Protein 2D4U (pdb70)

CATH classification: 1.20.120.30

Sequence (322 aa):
GPLGSGGLFFNALKNCKENFTVLQTIRQQQSTLNGSWVALLQTRNTLNRAGIRYMMDQNNIGSGSTVAELMESASISLKQAEKNWADYEALPRDPRQSTAAAAEIKRNYDIYHNALAELIQLLGAGKINEFFDQPTQGYQDGFEKQYVAYMEQNDRLHDIAVSDNNANALKNCKENFTVLQTIRQQQSTLNGSWVALLQTRNTLNRAGIRYMMDQNNIGSGSTVAELMESASISLKQAEKNWADYEALPRDPRQSTAAAAEIKRNYDIYHNALAELIQLLGAGKINEFFDQPTQGYQDGFEKQYVAYMEQNDRLHDIAVSDN

Secondary structure (DSSP, 8-state):
----HHHHHHHHHHHHHHHHHHHHHHHHHHHHHHHHHHHHHHHHHHHHHHHHHHHHHHTT---SS-HHHHHHHHHHHHHHHHHHHHHHHHSPPPTTS-HHHHHHHHHHHHHHHHHHHHHHHHHHHT-HHHHHH--HHHHHHHHHHHHHHHHHHHHHHHHHHHHHHH-/-HHHHHHHHHHHHHHHHHHHHHHHHHHHHHHHHHHHHHHHHHHHHHHHTT---SS-HHHHHHHHHHHHHHHHHHHHHHHHSPPPTTS-HHHHHHHHHHHHHHHHHHHHHHHHHTTT-HHHHHH--HHHHHHHHHHHHHHHHHHHHHHHHHHHHH-

Nearest PDB structures (foldseek):
  2d4u-assembly1_A  TM=1.006E+00  e=2.321E-22  Escherichia coli
  2d4u-assembly1_B  TM=9.950E-01  e=2.383E-19  Escherichia coli
  3atp-assembly1_B  TM=9.697E-01  e=4.268E-17  Escherichia coli str. K-12 substr. W3110
  8c5v-assembly1_I  TM=9.642E-01  e=6.312E-16  Escherichia coli
  8fyv-assembly3_E  TM=9.754E-01  e=1.380E-13  Salmonella enterica subsp. enterica serovar Typhimurium

Organism: Escherichia coli (strain K12) (NCBI:txid83333)

Structure (mmCIF, N/CA/C/O backbone):
data_2D4U
#
_entry.id   2D4U
#
_cell.length_a   42.480
_cell.length_b   55.060
_cell.length_c   73.330
_cell.angle_alpha   90.00
_cell.angle_beta   93.73
_cell.angle_gamma   90.00
#
_symmetry.space_group_name_H-M   'P 1 21 1'
#
loop_
_entity.id
_entity.type
_entity.pdbx_description
1 polymer 'Methyl-accepting chemotaxis protein I'
2 water water
#
loop_
_atom_site.group_PDB
_atom_site.id
_atom_site.type_symbol
_atom_site.label_atom_id
_atom_site.label_alt_id
_atom_site.label_comp_id
_atom_site.label_asym_id
_atom_site.label_entity_id
_atom_site.label_seq_id
_atom_site.pdbx_PDB_ins_code
_atom_site.Cartn_x
_atom_site.Cartn_y
_atom_site.Cartn_z
_atom_site.occupancy
_atom_site.B_iso_or_equiv
_atom_site.auth_seq_id
_atom_site.auth_comp_id
_atom_site.auth_asym_id
_atom_site.auth_atom_id
_atom_site.pdbx_PDB_model_num
ATOM 1 N N . GLY A 1 1 ? 19.060 10.538 72.382 1.00 66.13 21 GLY A N 1
ATOM 2 C CA . GLY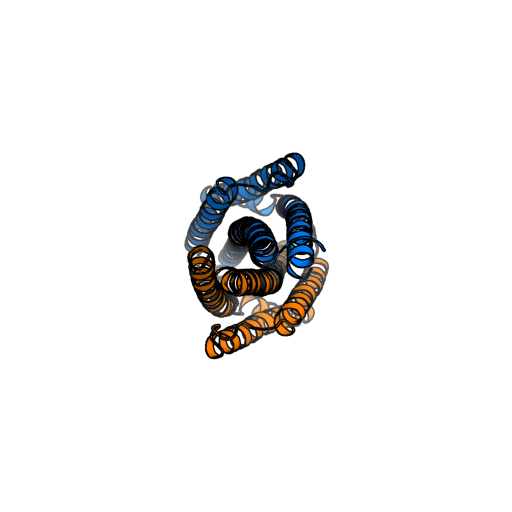 A 1 1 ? 19.058 11.965 72.844 1.00 65.62 21 GLY A CA 1
ATOM 3 C C . GLY A 1 1 ? 17.931 12.305 73.796 1.00 64.88 21 GLY A C 1
ATOM 4 O O . GLY A 1 1 ? 16.958 11.557 73.897 1.00 65.83 21 GLY A O 1
ATOM 5 N N . PRO A 1 2 ? 18.064 13.438 74.485 1.00 63.78 22 PRO A N 1
ATOM 6 C CA . PRO A 1 2 ? 17.069 13.874 75.475 1.00 62.25 22 PRO A CA 1
ATOM 7 C C . PRO A 1 2 ? 15.688 14.083 74.861 1.00 60.20 22 PRO A C 1
ATOM 8 O O . PRO A 1 2 ? 14.917 14.912 75.345 1.00 60.64 22 PRO A O 1
ATOM 12 N N . LEU A 1 3 ? 15.401 13.364 73.785 1.00 57.34 23 LEU A N 1
ATOM 13 C CA . LEU A 1 3 ? 14.110 13.432 73.123 1.00 54.17 23 LEU A CA 1
ATOM 14 C C . LEU A 1 3 ? 13.402 12.118 73.454 1.00 51.55 23 LEU A C 1
ATOM 15 O O . LEU A 1 3 ? 14.035 11.083 73.421 1.00 51.09 23 LEU A O 1
ATOM 20 N N . GLY A 1 4 ? 12.104 12.161 73.760 1.00 48.48 24 GLY A N 1
ATOM 21 C CA . GLY A 1 4 ? 11.332 10.981 74.124 1.00 45.10 24 GLY A CA 1
ATOM 22 C C . GLY A 1 4 ? 10.834 10.085 72.988 1.00 43.81 24 GLY A C 1
ATOM 23 O O . GLY A 1 4 ? 10.975 10.425 71.825 1.00 42.47 24 GLY A O 1
ATOM 24 N N . SER A 1 5 ? 10.252 8.931 73.332 1.00 41.86 25 SER A N 1
ATOM 25 C CA . SER A 1 5 ? 9.708 7.992 72.340 1.00 40.64 25 SER A CA 1
ATOM 26 C C . SER A 1 5 ? 8.575 8.614 71.530 1.00 39.57 25 SER A C 1
ATOM 27 O O . SER A 1 5 ? 8.485 8.415 70.313 1.00 38.81 25 SER A O 1
ATOM 30 N N . GLY A 1 6 ? 7.707 9.355 72.215 1.00 38.33 26 GLY A N 1
ATOM 31 C CA . GLY A 1 6 ? 6.602 10.007 71.554 1.00 38.09 26 GLY A CA 1
ATOM 32 C C . GLY A 1 6 ? 7.145 10.919 70.472 1.00 38.04 26 GLY A C 1
ATOM 33 O O . GLY A 1 6 ? 6.677 10.906 69.328 1.00 38.71 26 GLY A O 1
ATOM 34 N N . GLY A 1 7 ? 8.145 11.716 70.831 1.00 37.52 27 GLY A N 1
ATOM 35 C CA . GLY A 1 7 ? 8.763 12.605 69.868 1.00 37.09 27 GLY A CA 1
ATOM 36 C C . GLY A 1 7 ? 9.472 11.880 68.737 1.00 37.12 27 GLY A C 1
ATOM 37 O O . GLY A 1 7 ? 9.339 12.259 67.571 1.00 36.26 27 GLY A O 1
ATOM 38 N N . LEU A 1 8 ? 10.246 10.857 69.075 1.00 36.55 28 LEU A N 1
ATOM 39 C CA . LEU A 1 8 ? 10.971 10.113 68.059 1.00 36.77 28 LEU A CA 1
ATOM 40 C C . LEU A 1 8 ? 9.971 9.577 67.048 1.00 37.29 28 LEU A C 1
ATOM 41 O O . LEU A 1 8 ? 10.222 9.603 65.839 1.00 37.39 28 LEU A O 1
ATOM 46 N N . PHE A 1 9 ? 8.835 9.102 67.555 1.00 37.52 29 PHE A N 1
ATOM 47 C CA . PHE A 1 9 ? 7.775 8.532 66.733 1.00 37.99 29 PHE A CA 1
ATOM 48 C C . PHE A 1 9 ? 7.151 9.583 65.845 1.00 38.50 29 PHE A C 1
ATOM 49 O O . PHE A 1 9 ? 6.944 9.356 64.674 1.00 38.33 29 PHE A O 1
ATOM 57 N N . PHE A 1 10 ? 6.829 10.726 66.412 1.00 38.95 30 PHE A N 1
ATOM 58 C CA . PHE A 1 10 ? 6.233 11.781 65.614 1.00 40.15 30 PHE A CA 1
ATOM 59 C C . PHE A 1 10 ? 7.169 12.231 64.470 1.00 40.46 30 PHE A C 1
ATOM 60 O O . PHE A 1 10 ? 6.752 12.397 63.316 1.00 39.80 30 PHE A O 1
ATOM 68 N N . ASN A 1 11 ? 8.438 12.409 64.804 1.00 40.89 31 ASN A N 1
ATOM 69 C CA . ASN A 1 11 ? 9.426 12.812 63.825 1.00 42.07 31 ASN A CA 1
ATOM 70 C C . ASN A 1 11 ? 9.647 11.755 62.751 1.00 41.55 31 ASN A C 1
ATOM 71 O O . ASN A 1 11 ? 9.793 12.089 61.574 1.00 40.98 31 ASN A O 1
ATOM 76 N N . ALA A 1 12 ? 9.687 10.486 63.153 1.00 40.86 32 ALA A N 1
ATOM 77 C CA . ALA A 1 12 ? 9.846 9.404 62.184 1.00 40.73 32 ALA A CA 1
ATOM 78 C C . ALA A 1 12 ? 8.644 9.328 61.259 1.00 40.37 32 ALA A C 1
ATOM 79 O O . ALA A 1 12 ? 8.794 9.111 60.056 1.00 40.10 32 ALA A O 1
ATOM 81 N N . LEU A 1 13 ? 7.453 9.515 61.813 1.00 40.11 33 LEU A N 1
ATOM 82 C CA . LEU A 1 13 ? 6.234 9.438 61.013 1.00 41.01 33 LEU A CA 1
ATOM 83 C C . LEU A 1 13 ? 6.142 10.626 60.045 1.00 41.31 33 LEU A C 1
ATOM 84 O O . LEU A 1 13 ? 5.665 10.476 58.909 1.00 41.30 33 LEU A O 1
ATOM 89 N N . LYS A 1 14 ? 6.599 11.795 60.503 1.00 41.50 34 LYS A N 1
ATOM 90 C CA . LYS A 1 14 ? 6.617 13.018 59.701 1.00 41.77 34 LYS A CA 1
ATOM 91 C C . LYS A 1 14 ? 7.483 12.807 58.473 1.00 40.97 34 LYS A C 1
ATOM 92 O O . LYS A 1 14 ? 7.056 13.076 57.349 1.00 40.96 34 LYS A O 1
ATOM 98 N N . ASN A 1 15 ? 8.707 12.341 58.704 1.00 39.71 35 ASN A N 1
ATOM 99 C CA . ASN A 1 15 ? 9.650 12.107 57.630 1.00 40.12 35 ASN A CA 1
ATOM 100 C C . ASN A 1 15 ? 9.175 11.015 56.683 1.00 39.20 35 ASN A C 1
ATOM 101 O O . ASN A 1 15 ? 9.293 11.152 55.479 1.00 37.92 35 ASN A O 1
ATOM 106 N N . CYS A 1 16 ? 8.651 9.931 57.236 1.00 38.97 36 CYS A N 1
ATOM 107 C CA . CYS A 1 16 ? 8.180 8.833 56.399 1.00 39.80 36 CYS A CA 1
ATOM 108 C C . CYS A 1 16 ? 7.115 9.317 55.438 1.00 39.80 36 CYS A C 1
ATOM 109 O O . CYS A 1 16 ? 7.139 9.011 54.250 1.00 40.08 36 CYS A O 1
ATOM 112 N N . LYS A 1 17 ? 6.181 10.086 55.967 1.00 39.84 37 LYS A N 1
ATOM 113 C CA . LYS A 1 17 ? 5.071 10.570 55.191 1.00 40.58 37 LYS A CA 1
ATOM 114 C C . LYS A 1 17 ? 5.557 11.544 54.113 1.00 40.15 37 LYS A C 1
ATOM 115 O O . LYS A 1 17 ? 4.938 11.674 53.064 1.00 39.77 37 LYS A O 1
ATOM 121 N N . GLU A 1 18 ? 6.664 12.230 54.380 1.00 39.36 38 GLU A N 1
ATOM 122 C CA . GLU A 1 18 ? 7.235 13.129 53.388 1.00 38.89 38 GLU A CA 1
ATOM 123 C C . GLU A 1 18 ? 7.938 12.288 52.329 1.00 37.91 38 GLU A C 1
ATOM 124 O O . GLU A 1 18 ? 7.842 12.556 51.125 1.00 37.00 38 GLU A O 1
ATOM 130 N N . ASN A 1 19 ? 8.647 11.265 52.783 1.00 36.63 39 ASN A N 1
ATOM 131 C CA . ASN A 1 19 ? 9.387 10.425 51.862 1.00 36.31 39 ASN A CA 1
ATOM 132 C C . ASN A 1 19 ? 8.454 9.670 50.924 1.00 35.90 39 ASN A C 1
ATOM 133 O O . ASN A 1 19 ? 8.730 9.510 49.734 1.00 35.50 39 ASN A O 1
ATOM 138 N N . PHE A 1 20 ? 7.345 9.213 51.472 1.00 35.17 40 PHE A N 1
ATOM 139 C CA . PHE A 1 20 ? 6.370 8.503 50.691 1.00 34.92 40 PHE A CA 1
ATOM 140 C C . PHE A 1 20 ? 5.789 9.386 49.597 1.00 34.97 40 PHE A C 1
ATOM 141 O O . PHE A 1 20 ? 5.669 8.966 48.441 1.00 34.21 40 PHE A O 1
ATOM 149 N N . THR A 1 21 ? 5.437 10.612 49.971 1.00 34.37 41 THR A N 1
ATOM 150 C CA . THR A 1 21 ? 4.891 11.588 49.043 1.00 34.42 41 THR A CA 1
ATOM 151 C C . THR A 1 21 ? 5.853 11.855 47.871 1.00 34.16 41 THR A C 1
ATOM 152 O O . THR A 1 21 ? 5.416 12.046 46.731 1.00 33.25 41 THR A O 1
ATOM 156 N N . VAL A 1 22 ? 7.156 11.844 48.150 1.00 33.07 42 VAL A N 1
ATOM 157 C CA . VAL A 1 22 ? 8.160 11.965 47.096 1.00 32.46 42 VAL A CA 1
ATOM 158 C C . VAL A 1 22 ? 8.102 10.747 46.130 1.00 32.14 42 VAL A C 1
ATOM 159 O O . VAL A 1 22 ? 8.168 10.886 44.909 1.00 30.70 42 VAL A O 1
ATOM 163 N N . LEU A 1 23 ? 8.044 9.548 46.685 1.00 31.53 43 LEU A N 1
ATOM 164 C CA . LEU A 1 23 ? 8.035 8.358 45.838 1.00 32.10 43 LEU A CA 1
ATOM 165 C C . LEU A 1 23 ? 6.754 8.301 45.000 1.00 32.11 43 LEU A C 1
ATOM 166 O O . LEU A 1 23 ? 6.769 7.879 43.833 1.00 30.58 43 LEU A O 1
ATOM 171 N N . GLN A 1 24 ? 5.656 8.733 45.589 1.00 31.35 44 GLN A N 1
ATOM 172 C CA . GLN A 1 24 ? 4.392 8.712 44.891 1.00 32.97 44 GLN A CA 1
ATOM 173 C C . GLN A 1 24 ? 4.474 9.697 43.726 1.00 32.81 44 GLN A C 1
ATOM 174 O O . GLN A 1 24 ? 4.120 9.374 42.588 1.00 32.30 44 GLN A O 1
ATOM 180 N N . THR A 1 25 ? 4.978 10.885 44.014 1.00 30.96 45 THR A N 1
ATOM 181 C CA . THR A 1 25 ? 5.086 11.923 42.995 1.00 31.04 45 THR A CA 1
ATOM 182 C C . THR A 1 25 ? 5.864 11.417 41.800 1.00 31.00 45 THR A C 1
ATOM 183 O O . THR A 1 25 ? 5.431 11.544 40.638 1.00 30.58 45 THR A O 1
ATOM 187 N N . ILE A 1 26 ? 7.002 10.809 42.107 1.00 30.28 46 ILE A N 1
ATOM 188 C CA . ILE A 1 26 ? 7.930 10.277 41.138 1.00 30.30 46 ILE A CA 1
ATOM 189 C C . ILE A 1 26 ? 7.388 9.045 40.422 1.00 29.94 46 ILE A C 1
ATOM 190 O O . ILE A 1 26 ? 7.598 8.870 39.236 1.00 28.52 46 ILE A O 1
ATOM 195 N N . ARG A 1 27 ? 6.668 8.200 41.129 1.00 29.41 47 ARG A N 1
ATOM 196 C CA . ARG A 1 27 ? 6.197 6.987 40.488 1.00 30.38 47 ARG A CA 1
ATOM 197 C C . ARG A 1 27 ? 5.188 7.322 39.401 1.00 29.68 47 ARG A C 1
ATOM 198 O O . ARG A 1 27 ? 5.223 6.753 38.303 1.00 29.51 47 ARG A O 1
ATOM 206 N N . GLN A 1 28 ? 4.311 8.258 39.715 1.00 27.97 48 GLN A N 1
ATOM 207 C CA . GLN A 1 28 ? 3.262 8.646 38.814 1.00 27.93 48 GLN A CA 1
ATOM 208 C C . GLN A 1 28 ? 3.798 9.342 37.571 1.00 26.26 48 GLN A C 1
ATOM 209 O O . GLN A 1 28 ? 3.308 9.115 36.469 1.00 23.36 48 GLN A O 1
ATOM 215 N N . GLN A 1 29 ? 4.759 10.245 37.759 1.00 23.98 49 GLN A N 1
ATOM 216 C CA . GLN A 1 29 ? 5.388 10.895 36.638 1.00 23.39 49 GLN A CA 1
ATOM 217 C C . GLN A 1 29 ? 6.075 9.852 35.766 1.00 22.87 49 GLN A C 1
ATOM 218 O O . GLN A 1 29 ? 6.083 9.978 34.534 1.00 21.90 49 GLN A O 1
ATOM 224 N N . GLN A 1 30 ? 6.615 8.813 36.406 1.00 22.94 50 GLN A N 1
ATOM 225 C CA . GLN A 1 30 ? 7.372 7.829 35.698 1.00 24.85 50 GLN A CA 1
ATOM 226 C C . GLN A 1 30 ? 6.429 6.960 34.862 1.00 24.46 50 GLN A C 1
ATOM 227 O O . GLN A 1 30 ? 6.681 6.664 33.703 1.00 22.45 50 GLN A O 1
ATOM 233 N N . SER A 1 31 ? 5.340 6.497 35.455 1.00 24.73 51 SER A N 1
ATOM 234 C CA . SER A 1 31 ? 4.436 5.659 34.687 1.00 25.94 51 SER A CA 1
ATOM 235 C C . SER A 1 31 ? 3.746 6.438 33.546 1.00 24.04 51 SER A C 1
ATOM 236 O O . SER A 1 31 ? 3.602 5.918 32.459 1.00 24.19 51 SER A O 1
ATOM 239 N N . THR A 1 32 ? 3.371 7.683 33.768 1.00 23.55 52 THR A N 1
ATOM 240 C CA . THR A 1 32 ? 2.746 8.455 32.695 1.00 22.41 52 THR A CA 1
ATOM 241 C C . THR A 1 32 ? 3.724 8.786 31.575 1.00 22.99 52 THR A C 1
ATOM 242 O O . THR A 1 32 ? 3.418 8.603 30.407 1.00 22.24 52 THR A O 1
ATOM 246 N N . LEU A 1 33 ? 4.912 9.271 31.924 1.00 22.41 53 LEU A N 1
ATOM 247 C CA . LEU A 1 33 ? 5.903 9.548 30.892 1.00 23.73 53 LEU A CA 1
ATOM 248 C C . LEU A 1 33 ? 6.231 8.291 30.113 1.00 22.93 53 LEU A C 1
ATOM 249 O O . LEU A 1 33 ? 6.362 8.358 28.912 1.00 22.87 53 LEU A O 1
ATOM 254 N N . ASN A 1 34 ? 6.407 7.161 30.813 1.00 23.49 54 ASN A N 1
ATOM 255 C CA . ASN A 1 34 ? 6.713 5.878 30.178 1.00 23.96 54 ASN A CA 1
ATOM 256 C C . ASN A 1 34 ? 5.604 5.483 29.193 1.00 22.29 54 ASN A C 1
ATOM 257 O O . ASN A 1 34 ? 5.884 5.016 28.097 1.00 19.53 54 ASN A O 1
ATOM 262 N N . GLY A 1 35 ? 4.359 5.683 29.617 1.00 22.26 55 GLY A N 1
ATOM 263 C CA . GLY A 1 35 ? 3.197 5.312 28.806 1.00 22.37 55 GLY A CA 1
ATOM 264 C C . GLY A 1 35 ? 3.159 6.184 27.556 1.00 20.98 55 GLY A C 1
ATOM 265 O O . GLY A 1 35 ? 2.857 5.712 26.462 1.00 20.71 55 GLY A O 1
ATOM 266 N N . SER A 1 36 ? 3.487 7.455 27.707 1.00 20.55 56 SER A N 1
ATO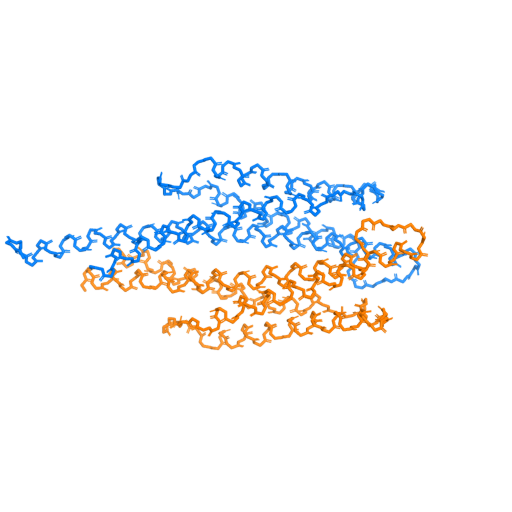M 267 C CA . SER A 1 36 ? 3.569 8.342 26.530 1.00 22.28 56 SER A CA 1
ATOM 268 C C . SER A 1 36 ? 4.709 7.946 25.562 1.00 22.38 56 SER A C 1
ATOM 269 O O . SER A 1 36 ? 4.496 7.854 24.352 1.00 21.82 56 SER A O 1
ATOM 272 N N . TRP A 1 37 ? 5.889 7.659 26.111 1.00 21.24 57 TRP A N 1
ATOM 273 C CA . TRP A 1 37 ? 7.057 7.238 25.327 1.00 20.53 57 TRP A CA 1
ATOM 274 C C . TRP A 1 37 ? 6.760 5.943 24.539 1.00 19.95 57 TRP A C 1
ATOM 275 O O . TRP A 1 37 ? 6.979 5.869 23.326 1.00 20.32 57 TRP A O 1
ATOM 286 N N . VAL A 1 38 ? 6.190 4.960 25.205 1.00 19.28 58 VAL A N 1
ATOM 287 C CA . VAL A 1 38 ? 5.881 3.668 24.578 1.00 19.89 58 VAL A CA 1
ATOM 288 C C . VAL A 1 38 ? 4.858 3.875 23.441 1.00 19.54 58 VAL A C 1
ATOM 289 O O . VAL A 1 38 ? 4.981 3.296 22.360 1.00 20.25 58 VAL A O 1
ATOM 293 N N . ALA A 1 39 ? 3.824 4.645 23.716 1.00 18.33 59 ALA A N 1
ATOM 294 C CA . ALA A 1 39 ? 2.790 4.906 22.688 1.00 18.99 59 ALA A CA 1
ATOM 295 C C . ALA A 1 39 ? 3.384 5.667 21.475 1.00 18.91 59 ALA A C 1
ATOM 296 O O . ALA A 1 39 ? 3.001 5.402 20.325 1.00 18.13 59 ALA A O 1
ATOM 298 N N . LEU A 1 40 ? 4.317 6.611 21.701 1.00 17.54 60 LEU A N 1
ATOM 299 C CA . LEU A 1 40 ? 5.024 7.244 20.558 1.00 16.74 60 LEU A CA 1
ATOM 300 C C . LEU A 1 40 ? 5.848 6.229 19.782 1.00 18.03 60 LEU A C 1
ATOM 301 O O . LEU A 1 40 ? 5.832 6.218 18.532 1.00 19.23 60 LEU A O 1
ATOM 306 N N . LEU A 1 41 ? 6.603 5.372 20.490 1.00 17.00 61 LEU A N 1
ATOM 307 C CA . LEU A 1 41 ? 7.339 4.351 19.767 1.00 17.31 61 LEU A CA 1
ATOM 308 C C . LEU A 1 41 ? 6.398 3.414 18.961 1.00 17.27 61 LEU A C 1
ATOM 309 O O . LEU A 1 41 ? 6.757 2.933 17.892 1.00 17.57 61 LEU A O 1
ATOM 314 N N . GLN A 1 42 ? 5.251 3.090 19.533 1.00 18.52 62 GLN A N 1
ATOM 315 C CA . GLN A 1 42 ? 4.321 2.195 18.870 1.00 20.39 62 GLN A CA 1
ATOM 316 C C . GLN A 1 42 ? 3.799 2.809 17.592 1.00 20.67 62 GLN A C 1
ATOM 317 O O . GLN A 1 42 ? 3.671 2.117 16.546 1.00 19.92 62 GLN A O 1
ATOM 323 N N . THR A 1 43 ? 3.470 4.088 17.711 1.00 19.80 63 THR A N 1
ATOM 324 C CA . THR A 1 43 ? 2.976 4.907 16.627 1.00 20.12 63 THR A CA 1
ATOM 325 C C . THR A 1 43 ? 4.021 4.921 15.537 1.00 21.46 63 THR A C 1
ATOM 326 O O . THR A 1 43 ? 3.721 4.611 14.385 1.00 19.90 63 THR A O 1
ATOM 330 N N . ARG A 1 44 ? 5.273 5.206 15.910 1.00 20.42 64 ARG A N 1
ATOM 331 C CA . ARG A 1 44 ? 6.322 5.214 14.917 1.00 21.48 64 ARG A CA 1
ATOM 332 C C . ARG A 1 44 ? 6.522 3.889 14.178 1.00 21.83 64 ARG A C 1
ATOM 333 O O . ARG A 1 44 ? 6.715 3.876 12.930 1.00 22.91 64 ARG A O 1
ATOM 341 N N . ASN A 1 45 ? 6.495 2.790 14.926 1.00 21.80 65 ASN A N 1
ATOM 342 C CA . ASN A 1 45 ? 6.650 1.482 14.335 1.00 22.50 65 ASN A CA 1
ATOM 343 C C . ASN A 1 45 ? 5.441 1.151 13.423 1.00 22.72 65 ASN A C 1
ATOM 344 O O . ASN A 1 45 ? 5.597 0.615 12.345 1.00 22.10 65 ASN A O 1
ATOM 349 N N . THR A 1 46 ? 4.254 1.436 13.900 1.00 22.19 66 THR A N 1
ATOM 350 C CA . THR A 1 46 ? 3.048 1.212 13.104 1.00 23.85 66 THR A CA 1
ATOM 351 C C . THR A 1 46 ? 3.077 1.950 11.756 1.00 23.78 66 THR A C 1
ATOM 352 O O . THR A 1 46 ? 2.697 1.375 10.718 1.00 24.74 66 THR A O 1
ATOM 356 N N . LEU A 1 47 ? 3.562 3.189 11.765 1.00 23.49 67 LEU A N 1
ATOM 357 C CA . LEU A 1 47 ? 3.720 3.974 10.544 1.00 24.45 67 LEU A CA 1
ATOM 358 C C . LEU A 1 47 ? 4.765 3.330 9.627 1.00 25.36 67 LEU A C 1
ATOM 359 O O . LEU A 1 47 ? 4.597 3.275 8.387 1.00 24.73 67 LEU A O 1
ATOM 364 N N . ASN A 1 48 ? 5.826 2.791 10.212 1.00 24.98 68 ASN A N 1
ATOM 365 C CA . ASN A 1 48 ? 6.800 2.120 9.363 1.00 26.49 68 ASN A CA 1
ATOM 366 C C . ASN A 1 48 ? 6.206 0.863 8.730 1.00 25.79 68 ASN A C 1
ATOM 367 O O . ASN A 1 48 ? 6.505 0.578 7.579 1.00 27.41 68 ASN A O 1
ATOM 372 N N . ARG A 1 49 ? 5.389 0.128 9.474 1.00 26.73 69 ARG A N 1
ATOM 373 C CA . ARG A 1 49 ? 4.703 -1.053 8.963 1.00 26.95 69 ARG A CA 1
ATOM 374 C C . ARG A 1 49 ? 3.773 -0.656 7.826 1.00 27.69 69 ARG A C 1
ATOM 375 O O . ARG A 1 49 ? 3.642 -1.383 6.839 1.00 26.96 69 ARG A O 1
ATOM 383 N N . ALA A 1 50 ? 3.133 0.488 7.974 1.00 27.24 70 ALA A N 1
ATOM 384 C CA . ALA A 1 50 ? 2.268 1.020 6.918 1.00 28.43 70 ALA A CA 1
ATOM 385 C C . ALA A 1 50 ? 3.060 1.320 5.615 1.00 29.45 70 ALA A C 1
ATOM 386 O O . ALA A 1 50 ? 2.606 1.035 4.491 1.00 28.94 70 ALA A O 1
ATOM 388 N N . GLY A 1 51 ? 4.263 1.850 5.758 1.00 29.79 71 GLY A N 1
ATOM 389 C CA . GLY A 1 51 ? 5.091 2.149 4.607 1.00 30.41 71 GLY A CA 1
ATOM 390 C C . GLY A 1 51 ? 5.523 0.861 3.914 1.00 31.02 71 GLY A C 1
ATOM 391 O O . GLY A 1 51 ? 5.622 0.791 2.683 1.00 30.58 71 GLY A O 1
ATOM 392 N N . ILE A 1 52 ? 5.792 -0.164 4.705 1.00 31.17 72 ILE A N 1
ATOM 393 C CA . ILE A 1 52 ? 6.191 -1.450 4.149 1.00 31.75 72 ILE A CA 1
ATOM 394 C C . ILE A 1 52 ? 5.010 -2.054 3.383 1.00 32.50 72 ILE A C 1
ATOM 395 O O . ILE A 1 52 ? 5.159 -2.487 2.241 1.00 31.24 72 ILE A O 1
ATOM 400 N N . ARG A 1 53 ? 3.852 -2.090 4.030 1.00 32.83 73 ARG A N 1
ATOM 401 C CA . ARG A 1 53 ? 2.664 -2.638 3.403 1.00 34.26 73 ARG A CA 1
ATOM 402 C C . ARG A 1 53 ? 2.395 -1.908 2.094 1.00 35.34 73 ARG A C 1
ATOM 403 O O . ARG A 1 53 ? 1.969 -2.522 1.122 1.00 34.75 73 ARG A O 1
ATOM 411 N N . TYR A 1 54 ? 2.663 -0.608 2.068 1.00 37.16 74 TYR A N 1
ATOM 412 C CA . TYR A 1 54 ? 2.452 0.187 0.858 1.00 39.79 74 TYR A CA 1
ATOM 413 C C . TYR A 1 54 ? 3.375 -0.290 -0.251 1.00 40.93 74 TYR A C 1
ATOM 414 O O . TYR A 1 54 ? 2.921 -0.520 -1.371 1.00 41.30 74 TYR A O 1
ATOM 423 N N . MET A 1 55 ? 4.663 -0.432 0.072 1.00 42.03 75 MET A N 1
ATOM 424 C CA . MET A 1 55 ? 5.679 -0.837 -0.894 1.00 43.45 75 MET A CA 1
ATOM 425 C C . MET A 1 55 ? 5.453 -2.281 -1.337 1.00 44.26 75 MET A C 1
ATOM 426 O O . MET A 1 55 ? 5.891 -2.690 -2.410 1.00 44.82 75 MET A O 1
ATOM 431 N N . MET A 1 56 ? 4.790 -3.058 -0.491 1.00 45.12 76 MET A N 1
ATOM 432 C CA . MET A 1 56 ? 4.479 -4.438 -0.824 1.00 46.15 76 MET A CA 1
ATOM 433 C C . MET A 1 56 ? 3.293 -4.464 -1.754 1.00 46.21 76 MET A C 1
ATOM 434 O O . MET A 1 56 ? 3.225 -5.291 -2.658 1.00 45.50 76 MET A O 1
ATOM 439 N N . ASP A 1 57 ? 2.352 -3.556 -1.518 1.00 46.89 77 ASP A N 1
ATOM 440 C CA . ASP A 1 57 ? 1.131 -3.503 -2.304 1.00 48.55 77 ASP A CA 1
ATOM 441 C C . ASP A 1 57 ? 1.430 -3.067 -3.720 1.00 50.11 77 ASP A C 1
ATOM 442 O O . ASP A 1 57 ? 0.612 -3.272 -4.610 1.00 50.35 77 ASP A O 1
ATOM 447 N N . GLN A 1 58 ? 2.576 -2.429 -3.926 1.00 52.14 78 GLN A N 1
ATOM 448 C CA . GLN A 1 58 ? 2.918 -1.945 -5.259 1.00 54.40 78 GLN A CA 1
ATOM 449 C C . GLN A 1 58 ? 3.029 -3.132 -6.209 1.00 55.46 78 GLN A C 1
ATOM 450 O O . GLN A 1 58 ? 2.584 -3.079 -7.357 1.00 55.74 78 GLN A O 1
ATOM 456 N N . ASN A 1 59 ? 3.625 -4.207 -5.718 1.00 56.45 79 ASN A N 1
ATOM 457 C CA . ASN A 1 59 ? 3.797 -5.409 -6.514 1.00 57.62 79 ASN A CA 1
ATOM 458 C C . ASN A 1 59 ? 2.716 -6.417 -6.171 1.00 57.67 79 ASN A C 1
ATOM 459 O O . ASN A 1 59 ? 2.963 -7.612 -6.092 1.00 57.83 79 ASN A O 1
ATOM 464 N N . ASN A 1 60 ? 1.511 -5.895 -5.967 1.00 58.11 80 ASN A N 1
ATOM 465 C CA . ASN A 1 60 ? 0.309 -6.664 -5.631 1.00 58.56 80 ASN A CA 1
ATOM 466 C C . ASN A 1 60 ? 0.446 -7.783 -4.601 1.00 58.11 80 ASN A C 1
ATOM 467 O O . ASN A 1 60 ? -0.460 -8.609 -4.437 1.00 58.61 80 ASN A O 1
ATOM 472 N N . ILE A 1 61 ? 1.571 -7.814 -3.896 1.00 57.08 81 ILE A N 1
ATOM 473 C CA . ILE A 1 61 ? 1.708 -8.765 -2.811 1.00 55.96 81 ILE A CA 1
ATOM 474 C C . ILE A 1 61 ? 1.404 -7.961 -1.547 1.00 54.91 81 ILE A C 1
ATOM 475 O O . ILE A 1 61 ? 0.636 -6.997 -1.612 1.00 55.09 81 ILE A O 1
ATOM 480 N N . GLY A 1 62 ? 1.966 -8.312 -0.401 1.00 53.03 82 GLY A N 1
ATOM 481 C CA . GLY A 1 62 ? 1.635 -7.515 0.761 1.00 51.02 82 GLY A CA 1
ATOM 482 C C . GLY A 1 62 ? 0.392 -8.117 1.364 1.00 49.90 82 GLY A C 1
ATOM 483 O O . GLY A 1 62 ? -0.609 -8.367 0.682 1.00 49.72 82 GLY A O 1
ATOM 484 N N . SER A 1 63 ? 0.479 -8.382 2.658 1.00 47.81 83 SER A N 1
ATOM 485 C CA . SER A 1 63 ? -0.582 -9.047 3.385 1.00 46.54 83 SER A CA 1
ATOM 486 C C . SER A 1 63 ? -0.674 -8.430 4.761 1.00 45.14 83 SER A C 1
ATOM 487 O O . SER A 1 63 ? -0.061 -7.399 5.023 1.00 45.02 83 SER A O 1
ATOM 490 N N . GLY A 1 64 ? -1.430 -9.073 5.643 1.00 43.92 84 GLY A N 1
ATOM 491 C CA . GLY A 1 64 ? -1.607 -8.577 6.997 1.00 41.76 84 GLY A CA 1
ATOM 492 C C . GLY A 1 64 ? -2.601 -7.435 7.053 1.00 40.21 84 GLY A C 1
ATOM 493 O O . GLY A 1 64 ? -3.640 -7.442 6.381 1.00 40.00 84 GLY A O 1
ATOM 494 N N . SER A 1 65 ? -2.277 -6.444 7.866 1.00 38.06 85 SER A N 1
ATOM 495 C CA . SER A 1 65 ? -3.086 -5.259 8.005 1.00 36.37 85 SER A CA 1
ATOM 496 C C . SER A 1 65 ? -2.923 -4.369 6.786 1.00 35.25 85 SER A C 1
ATOM 497 O O . SER A 1 65 ? -1.848 -4.306 6.194 1.00 33.79 85 SER A O 1
ATOM 500 N N . THR A 1 66 ? -3.987 -3.667 6.408 1.00 35.02 86 THR A N 1
ATOM 501 C CA . THR A 1 66 ? -3.882 -2.727 5.300 1.00 34.93 86 THR A CA 1
ATOM 502 C C . THR A 1 66 ? -3.274 -1.401 5.730 1.00 34.37 86 THR A C 1
ATOM 503 O O . THR A 1 66 ? -3.236 -1.087 6.911 1.00 33.89 86 THR A O 1
ATOM 507 N N . VAL A 1 67 ? -2.855 -0.614 4.751 1.00 34.10 87 VAL A N 1
ATOM 508 C CA . VAL A 1 67 ? -2.323 0.705 4.991 1.00 34.51 87 VAL A CA 1
ATOM 509 C C . VAL A 1 67 ? -3.338 1.495 5.812 1.00 35.01 87 VAL A C 1
ATOM 510 O O . VAL A 1 67 ? -2.999 2.077 6.847 1.00 33.72 87 VAL A O 1
ATOM 514 N N . ALA A 1 68 ? -4.598 1.482 5.369 1.00 34.25 88 ALA A N 1
ATOM 515 C CA . ALA A 1 68 ? -5.666 2.147 6.098 1.00 34.14 88 ALA A CA 1
ATOM 516 C C . ALA A 1 68 ? -5.842 1.634 7.533 1.00 34.14 88 ALA A C 1
ATOM 517 O O . ALA A 1 68 ? -6.062 2.432 8.452 1.00 33.37 88 ALA A O 1
ATOM 519 N N . GLU A 1 69 ? -5.778 0.321 7.738 1.00 32.70 89 GLU A N 1
ATOM 520 C CA . GLU A 1 69 ? -5.926 -0.189 9.089 1.00 32.35 89 GLU A CA 1
ATOM 521 C C . GLU A 1 69 ? -4.713 0.253 9.951 1.00 31.23 89 GLU A C 1
ATOM 522 O O . GLU A 1 69 ? -4.850 0.628 11.114 1.00 30.13 89 GLU A O 1
ATOM 528 N N . LEU A 1 70 ? -3.538 0.203 9.360 1.00 29.94 90 LEU A N 1
ATOM 529 C CA . LEU A 1 70 ? -2.355 0.614 10.087 1.00 29.83 90 LEU A CA 1
ATOM 530 C C . LEU A 1 70 ? -2.386 2.100 10.396 1.00 29.67 90 LEU A C 1
ATOM 531 O O . LEU A 1 70 ? -1.895 2.517 11.429 1.00 28.96 90 LEU A O 1
ATOM 536 N N . MET A 1 71 ? -2.993 2.903 9.530 1.00 29.98 91 MET A N 1
ATOM 537 C CA . MET A 1 71 ? -2.979 4.325 9.757 1.00 31.65 91 MET A CA 1
ATOM 538 C C . MET A 1 71 ? -3.879 4.619 10.917 1.00 31.91 91 MET A C 1
ATOM 539 O O . MET A 1 71 ? -3.549 5.431 11.780 1.00 31.71 91 MET A O 1
ATOM 544 N N . GLU A 1 72 ? -5.013 3.935 10.935 1.00 31.30 92 GLU A N 1
ATOM 545 C CA . GLU A 1 72 ? -5.975 4.119 11.996 1.00 32.04 92 GLU A CA 1
ATOM 546 C C . GLU A 1 72 ? -5.415 3.653 13.335 1.00 31.04 92 GLU A C 1
ATOM 547 O O . GLU A 1 72 ? -5.720 4.247 14.371 1.00 29.97 92 GLU A O 1
ATOM 553 N N . SER A 1 73 ? -4.634 2.574 13.305 1.00 29.79 93 SER A N 1
ATOM 554 C CA . SER A 1 73 ? -4.044 2.040 14.533 1.00 29.70 93 SER A CA 1
ATOM 555 C C . SER A 1 73 ? -3.002 3.014 15.086 1.00 28.69 93 SER A C 1
ATOM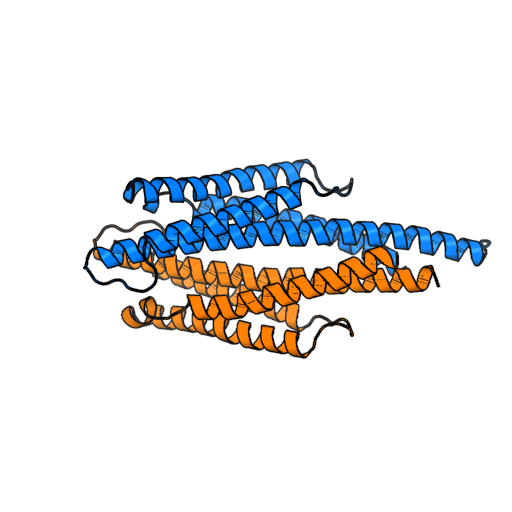 556 O O . SER A 1 73 ? -2.895 3.175 16.299 1.00 29.23 93 SER A O 1
ATOM 559 N N . ALA A 1 74 ? -2.242 3.634 14.187 1.00 27.68 94 ALA A N 1
ATOM 560 C CA . ALA A 1 74 ? -1.257 4.646 14.548 1.00 27.16 94 ALA A CA 1
ATOM 561 C C . ALA A 1 74 ? -1.934 5.863 15.151 1.00 27.12 94 ALA A C 1
ATOM 562 O O . ALA A 1 74 ? -1.404 6.504 16.070 1.00 25.38 94 ALA A O 1
ATOM 564 N N . SER A 1 75 ? -3.088 6.229 14.598 1.00 26.87 95 SER A N 1
ATOM 565 C CA . SER A 1 75 ? -3.852 7.332 15.168 1.00 26.70 95 SER A CA 1
ATOM 566 C C . SER A 1 75 ? -4.279 7.012 16.596 1.00 26.27 95 SER A C 1
ATOM 567 O O . SER A 1 75 ? -4.263 7.876 17.463 1.00 27.80 95 SER A O 1
ATOM 570 N N . ILE A 1 76 ? -4.696 5.787 16.829 1.00 26.87 96 ILE A N 1
ATOM 571 C CA . ILE A 1 76 ? -5.168 5.377 18.137 1.00 26.40 96 ILE A CA 1
ATOM 572 C C . ILE A 1 76 ? -3.985 5.355 19.131 1.00 26.37 96 ILE A C 1
ATOM 573 O O . ILE A 1 76 ? -4.108 5.756 20.283 1.00 23.02 96 ILE A O 1
ATOM 578 N N . SER A 1 77 ? -2.828 4.899 18.662 1.00 25.84 97 SER A N 1
ATOM 579 C CA . SER A 1 77 ? -1.682 4.902 19.569 1.00 25.26 97 SER A CA 1
ATOM 580 C C . SER A 1 77 ? -1.186 6.335 19.804 1.00 25.00 97 SER A C 1
ATOM 581 O O . SER A 1 77 ? -0.718 6.648 20.907 1.00 23.81 97 SER A O 1
ATOM 584 N N . LEU A 1 78 ? -1.288 7.219 18.802 1.00 24.33 98 LEU A N 1
ATOM 585 C CA . LEU A 1 78 ? -0.808 8.590 18.989 1.00 25.49 98 LEU A CA 1
ATOM 586 C C . LEU A 1 78 ? -1.706 9.282 20.040 1.00 26.32 98 LEU A C 1
ATOM 587 O O . LEU A 1 78 ? -1.218 10.041 20.895 1.00 24.54 98 LEU A O 1
ATOM 592 N N . LYS A 1 79 ? -3.001 8.948 20.003 1.00 26.25 99 LYS A N 1
ATOM 593 C CA . LYS A 1 79 ? -3.964 9.429 20.983 1.00 27.19 99 LYS A CA 1
ATOM 594 C C . LYS A 1 79 ? -3.608 8.904 22.392 1.00 27.05 99 LYS A C 1
ATOM 595 O O . LYS A 1 79 ? -3.738 9.649 23.377 1.00 26.54 99 LYS A O 1
ATOM 601 N N . GLN A 1 80 ? -3.180 7.638 22.477 1.00 26.13 100 GLN A N 1
ATOM 602 C CA . GLN A 1 80 ? -2.671 7.105 23.740 1.00 26.28 100 GLN A CA 1
ATOM 603 C C . GLN A 1 80 ? -1.436 7.877 24.249 1.00 24.36 100 GLN A C 1
ATOM 604 O O . GLN A 1 80 ? -1.303 8.084 25.452 1.00 21.65 100 GLN A O 1
ATOM 610 N N . ALA A 1 81 ? -0.535 8.257 23.338 1.00 22.26 101 ALA A N 1
ATOM 611 C CA . ALA A 1 81 ? 0.631 9.089 23.703 1.00 22.21 101 ALA A CA 1
ATOM 612 C C . ALA A 1 81 ? 0.145 10.393 24.274 1.00 21.80 101 ALA A C 1
ATOM 613 O O . ALA A 1 81 ? 0.647 10.860 25.301 1.00 20.72 101 ALA A O 1
ATOM 615 N N . GLU A 1 82 ? -0.800 11.019 23.574 1.00 20.29 102 GLU A N 1
ATOM 616 C CA . GLU A 1 82 ? -1.306 12.319 23.993 1.00 22.27 102 GLU A CA 1
ATOM 617 C C . GLU A 1 82 ? -2.010 12.265 25.331 1.00 21.95 102 GLU A C 1
ATOM 618 O O . GLU A 1 82 ? -1.886 13.184 26.142 1.00 23.73 102 GLU A O 1
ATOM 624 N N . LYS A 1 83 ? -2.748 11.188 25.553 1.00 22.43 103 LYS A N 1
ATOM 625 C CA . LYS A 1 83 ? -3.497 11.015 26.773 1.00 23.21 103 LYS A CA 1
ATOM 626 C C . LYS A 1 83 ? -2.491 10.899 27.915 1.00 23.01 103 LYS A C 1
ATOM 627 O O . LYS A 1 83 ? -2.626 11.555 28.954 1.00 19.98 103 LYS A O 1
ATOM 633 N N . ASN A 1 84 ? -1.482 10.055 27.716 1.00 21.59 104 ASN A N 1
ATOM 634 C CA . ASN A 1 84 ? -0.458 9.868 28.766 1.00 22.38 104 ASN A CA 1
ATOM 635 C C . ASN A 1 84 ? 0.360 11.119 29.012 1.00 21.88 104 ASN A C 1
ATOM 636 O O . ASN A 1 84 ? 0.733 11.412 30.153 1.00 22.60 104 ASN A O 1
ATOM 641 N N . TRP A 1 85 ? 0.610 11.881 27.955 1.00 22.17 105 TRP A N 1
ATOM 642 C CA . TRP A 1 85 ? 1.377 13.128 28.049 1.00 21.49 105 TRP A CA 1
ATOM 643 C C . TRP A 1 85 ? 0.607 14.208 28.841 1.00 22.66 105 TRP A C 1
ATOM 644 O O . TRP A 1 85 ? 1.199 14.965 29.641 1.00 20.54 105 TRP A O 1
ATOM 655 N N . ALA A 1 86 ? -0.708 14.291 28.612 1.00 22.09 106 ALA A N 1
ATOM 656 C CA . ALA A 1 86 ? -1.555 15.197 29.398 1.00 23.05 106 ALA A CA 1
ATOM 657 C C . ALA A 1 86 ? -1.550 14.806 30.884 1.00 22.48 106 ALA A C 1
ATOM 658 O O . ALA A 1 86 ? -1.425 15.664 31.803 1.00 23.43 106 ALA A O 1
ATOM 660 N N . ASP A 1 87 ? -1.678 13.523 31.140 1.00 22.27 107 ASP A N 1
ATOM 661 C CA . ASP A 1 87 ? -1.682 13.077 32.524 1.00 22.94 107 ASP A CA 1
ATOM 662 C C . ASP A 1 87 ? -0.324 13.467 33.143 1.00 23.50 107 ASP A C 1
ATOM 663 O O . ASP A 1 87 ? -0.272 14.030 34.253 1.00 22.59 107 ASP A O 1
ATOM 668 N N . TYR A 1 88 ? 0.763 13.173 32.414 1.00 22.28 108 TYR A N 1
ATOM 669 C CA . TYR A 1 88 ? 2.113 13.509 32.895 1.00 23.76 108 TYR A CA 1
ATOM 670 C C . TYR A 1 88 ? 2.241 14.966 33.295 1.00 24.68 108 TYR A C 1
ATOM 671 O O . TYR A 1 88 ? 2.701 15.259 34.428 1.00 24.89 108 TYR A O 1
ATOM 680 N N . GLU A 1 89 ? 1.877 15.874 32.377 1.00 24.45 109 GLU A N 1
ATOM 681 C CA . GLU A 1 89 ? 1.985 17.300 32.615 1.00 28.42 109 GLU A CA 1
ATOM 682 C C . GLU A 1 89 ? 1.116 17.827 33.759 1.00 29.45 109 GLU A C 1
ATOM 683 O O . GLU A 1 89 ? 1.442 18.852 34.370 1.00 30.29 109 GLU A O 1
ATOM 689 N N . ALA A 1 90 ? -0.003 17.182 34.035 1.00 30.16 110 ALA A N 1
ATOM 690 C CA . ALA A 1 90 ? -0.881 17.747 35.058 1.00 31.52 110 ALA A CA 1
ATOM 691 C C . ALA A 1 90 ? -0.481 17.329 36.468 1.00 32.75 110 ALA A C 1
ATOM 692 O O . ALA A 1 90 ? -0.936 17.902 37.448 1.00 34.06 110 ALA A O 1
ATOM 694 N N . LEU A 1 91 ? 0.388 16.340 36.570 1.00 32.96 111 LEU A N 1
ATOM 695 C CA . LEU A 1 91 ? 0.795 15.852 37.861 1.00 34.44 111 LEU A CA 1
ATOM 696 C C . LEU A 1 91 ? 1.588 16.879 38.645 1.00 35.89 111 LEU A C 1
ATOM 697 O O . LEU A 1 91 ? 2.437 17.586 38.115 1.00 35.83 111 LEU A O 1
ATOM 702 N N . PRO A 1 92 ? 1.283 16.976 39.925 1.00 37.55 112 PRO A N 1
ATOM 703 C CA . PRO A 1 92 ? 2.030 17.872 40.820 1.00 38.42 112 PRO A CA 1
ATOM 704 C C . PRO A 1 92 ? 3.504 17.442 40.807 1.00 38.96 112 PRO A C 1
ATOM 705 O O . PRO A 1 92 ? 3.804 16.254 40.821 1.00 39.47 112 PRO A O 1
ATOM 709 N N . ARG A 1 93 ? 4.407 18.408 40.745 1.00 39.12 113 ARG A N 1
ATOM 710 C CA . ARG A 1 93 ? 5.831 18.143 40.657 1.00 39.10 113 ARG A CA 1
ATOM 711 C C . ARG A 1 93 ? 6.492 18.303 42.025 1.00 38.21 113 ARG A C 1
ATOM 712 O O . ARG A 1 93 ? 5.922 18.928 42.919 1.00 37.54 113 ARG A O 1
ATOM 720 N N . ASP A 1 94 ? 7.674 17.711 42.187 1.00 36.81 114 ASP A N 1
ATOM 721 C CA . ASP A 1 94 ? 8.458 17.936 43.386 1.00 35.32 114 ASP A CA 1
ATOM 722 C C . ASP A 1 94 ? 9.232 19.236 43.145 1.00 34.68 114 ASP A C 1
ATOM 723 O O . ASP A 1 94 ? 9.794 19.417 42.081 1.00 34.08 114 ASP A O 1
ATOM 728 N N . PRO A 1 95 ? 9.228 20.137 44.133 1.00 34.64 115 PRO A N 1
ATOM 729 C CA . PRO A 1 95 ? 9.908 21.443 44.064 1.00 34.29 115 PRO A CA 1
ATOM 730 C C . PRO A 1 95 ? 11.345 21.430 43.575 1.00 33.81 115 PRO A C 1
ATOM 731 O O . PRO A 1 95 ? 11.830 22.453 43.066 1.00 33.12 115 PRO A O 1
ATOM 735 N N . ARG A 1 96 ? 12.026 20.305 43.767 1.00 33.02 116 ARG A N 1
ATOM 736 C CA . ARG A 1 96 ? 13.433 20.171 43.408 1.00 33.03 116 ARG A CA 1
ATOM 737 C C . ARG A 1 96 ? 13.694 19.751 41.971 1.00 33.52 116 ARG A C 1
ATOM 738 O O . ARG A 1 96 ? 14.834 19.800 41.523 1.00 33.89 116 ARG A O 1
ATOM 746 N N . GLN A 1 97 ? 12.658 19.299 41.261 1.00 33.17 117 GLN A N 1
ATOM 747 C CA . GLN A 1 97 ? 12.801 18.957 39.845 1.00 33.74 117 GLN A CA 1
ATOM 748 C C . GLN A 1 97 ? 13.122 20.199 39.014 1.00 32.97 117 GLN A C 1
ATOM 749 O O . GLN A 1 97 ? 12.574 21.271 39.225 1.00 33.40 117 GLN A O 1
ATOM 755 N N . SER A 1 98 ? 14.030 20.062 38.067 1.00 33.20 118 SER A N 1
ATOM 756 C CA . SER A 1 98 ? 14.451 21.201 37.261 1.00 33.30 118 SER A CA 1
ATOM 757 C C . SER A 1 98 ? 13.343 21.617 36.308 1.00 34.46 118 SER A C 1
ATOM 758 O O . SER A 1 98 ? 12.839 20.770 35.553 1.00 33.76 118 SER A O 1
ATOM 761 N N . THR A 1 99 ? 12.943 22.884 36.360 1.00 34.86 119 THR A N 1
ATOM 762 C CA . THR A 1 99 ? 11.928 23.417 35.449 1.00 36.79 119 THR A CA 1
ATOM 763 C C . THR A 1 99 ? 12.533 23.605 34.069 1.00 35.61 119 THR A C 1
ATOM 764 O O . THR A 1 99 ? 11.816 23.625 33.056 1.00 35.16 119 THR A O 1
ATOM 768 N N . ALA A 1 100 ? 13.857 23.733 34.026 1.00 34.09 120 ALA A N 1
ATOM 769 C CA . ALA A 1 100 ? 14.534 23.871 32.743 1.00 33.05 120 ALA A CA 1
ATOM 770 C C . ALA A 1 100 ? 14.498 22.529 32.007 1.00 32.35 120 ALA A C 1
ATOM 771 O O . ALA A 1 100 ? 14.213 22.477 30.824 1.00 31.93 120 ALA A O 1
ATOM 773 N N . ALA A 1 101 ? 14.786 21.452 32.722 1.00 31.18 121 ALA A N 1
ATOM 774 C CA . ALA A 1 101 ? 14.807 20.140 32.097 1.00 30.91 121 ALA A CA 1
ATOM 775 C C . ALA A 1 101 ? 13.388 19.727 31.691 1.00 30.65 121 ALA A C 1
ATOM 776 O O . ALA A 1 101 ? 13.209 19.057 30.671 1.00 30.51 121 ALA A O 1
ATOM 778 N N . ALA A 1 102 ? 12.403 20.117 32.496 1.00 29.33 122 ALA A N 1
ATOM 779 C CA . ALA A 1 102 ? 10.993 19.820 32.221 1.00 30.20 122 ALA A CA 1
ATOM 780 C C . ALA A 1 102 ? 10.588 20.509 30.918 1.00 30.54 122 ALA A C 1
ATOM 781 O O . ALA A 1 102 ? 9.825 19.958 30.098 1.00 29.18 122 ALA A O 1
ATOM 783 N N . ALA A 1 103 ? 11.090 21.729 30.742 1.00 29.80 123 ALA A N 1
ATOM 784 C CA . ALA A 1 103 ? 10.835 22.479 29.518 1.00 29.41 123 ALA A CA 1
ATOM 785 C C . ALA A 1 103 ? 11.496 21.812 28.294 1.00 29.89 123 ALA A C 1
ATOM 786 O O . ALA A 1 103 ? 10.936 21.834 27.196 1.00 27.52 123 ALA A O 1
ATOM 788 N N . GLU A 1 104 ? 12.679 21.221 28.490 1.00 29.86 124 GLU A N 1
ATOM 789 C CA . GLU A 1 104 ? 13.371 20.522 27.405 1.00 30.84 124 GLU A CA 1
ATOM 790 C C . GLU A 1 104 ? 12.632 19.223 27.040 1.00 30.33 124 GLU A C 1
ATOM 791 O O . GLU A 1 104 ? 12.502 18.901 25.869 1.00 29.42 124 GLU A O 1
ATOM 797 N N . ILE A 1 105 ? 12.193 18.455 28.031 1.00 29.12 125 ILE A N 1
ATOM 798 C CA . ILE A 1 105 ? 11.459 17.242 27.691 1.00 29.82 125 ILE A CA 1
ATOM 799 C C . ILE A 1 105 ? 10.231 17.638 26.881 1.00 28.86 125 ILE A C 1
ATOM 800 O O . ILE A 1 105 ? 9.922 17.024 25.870 1.00 27.96 125 ILE A O 1
ATOM 805 N N . LYS A 1 106 ? 9.542 18.681 27.313 1.00 28.34 126 LYS A N 1
ATOM 806 C CA . LYS A 1 106 ? 8.351 19.114 26.616 1.00 28.94 126 LYS A CA 1
ATOM 807 C C . LYS A 1 106 ? 8.648 19.585 25.179 1.00 29.04 126 LYS A C 1
ATOM 808 O O . LYS A 1 106 ? 7.925 19.240 24.230 1.00 27.57 126 LYS A O 1
ATOM 814 N N . ARG A 1 107 ? 9.694 20.391 25.022 1.00 28.72 127 ARG A N 1
ATOM 815 C CA . ARG A 1 107 ? 10.100 20.847 23.691 1.00 29.36 127 ARG A CA 1
ATOM 816 C C . ARG A 1 107 ? 10.332 19.651 22.753 1.00 28.47 127 ARG A C 1
ATOM 817 O O . ARG A 1 107 ? 9.844 19.629 21.614 1.00 27.96 127 ARG A O 1
ATOM 825 N N . ASN A 1 108 ? 11.042 18.641 23.247 1.00 27.58 128 ASN A N 1
ATOM 826 C CA . ASN A 1 108 ? 11.352 17.476 22.423 1.00 28.02 128 ASN A CA 1
ATOM 827 C C . ASN A 1 108 ? 10.165 16.569 22.224 1.00 27.92 128 ASN A C 1
ATOM 828 O O . ASN A 1 108 ? 10.013 15.934 21.174 1.00 27.49 128 ASN A O 1
ATOM 833 N N . TYR A 1 109 ? 9.327 16.477 23.244 1.00 26.82 129 TYR A N 1
ATOM 834 C CA . TYR A 1 109 ? 8.101 15.762 23.083 1.00 26.91 129 TYR A CA 1
ATOM 835 C C . TYR A 1 109 ? 7.274 16.382 21.933 1.00 26.98 129 TYR A C 1
ATOM 836 O O . TYR A 1 109 ? 6.708 15.666 21.105 1.00 26.04 129 TYR A O 1
ATOM 845 N N . ASP A 1 110 ? 7.165 17.703 21.897 1.00 27.54 130 ASP A N 1
ATOM 846 C CA . ASP A 1 110 ? 6.321 18.318 20.856 1.00 28.95 130 ASP A CA 1
ATOM 847 C C . ASP A 1 110 ? 6.916 18.115 19.483 1.00 28.45 130 ASP A C 1
ATOM 848 O O . ASP A 1 110 ? 6.171 17.909 18.524 1.00 28.43 130 ASP A O 1
ATOM 853 N N . ILE A 1 111 ? 8.242 18.174 19.379 1.00 27.98 131 ILE A N 1
ATOM 854 C CA . ILE A 1 111 ? 8.862 17.942 18.082 1.00 27.56 131 ILE A CA 1
ATOM 855 C C . ILE A 1 111 ? 8.542 16.519 17.595 1.00 27.83 131 ILE A C 1
ATOM 856 O O . ILE A 1 111 ? 8.088 16.313 16.466 1.00 26.23 131 ILE A O 1
ATOM 861 N N . TYR A 1 112 ? 8.808 15.532 18.439 1.00 27.01 132 TYR A N 1
ATOM 862 C CA . TYR A 1 112 ? 8.587 14.146 18.046 1.00 26.27 132 TYR A CA 1
ATOM 863 C C . TYR A 1 112 ? 7.107 13.797 17.853 1.00 25.74 132 TYR A C 1
ATOM 864 O O . TYR A 1 112 ? 6.736 13.177 16.866 1.00 25.33 132 TYR A O 1
ATOM 873 N N . HIS A 1 113 ? 6.261 14.205 18.794 1.00 25.11 133 HIS A N 1
ATOM 874 C CA . HIS A 1 113 ? 4.832 13.988 18.688 1.00 25.10 133 HIS A CA 1
ATOM 875 C C . HIS A 1 113 ? 4.306 14.622 17.414 1.00 25.70 133 HIS A C 1
ATOM 876 O O . HIS A 1 113 ? 3.555 14.000 16.648 1.00 24.54 133 HIS A O 1
ATOM 883 N N . ASN A 1 114 ? 4.686 15.872 17.185 1.00 25.78 134 ASN A N 1
ATOM 884 C CA . ASN A 1 114 ? 4.196 16.547 15.974 1.00 27.06 134 ASN A CA 1
ATOM 885 C C . ASN A 1 114 ? 4.687 15.867 14.685 1.00 27.51 134 ASN A C 1
ATOM 886 O O . ASN A 1 114 ? 3.915 15.758 13.724 1.00 27.02 134 ASN A O 1
ATOM 891 N N . ALA A 1 115 ? 5.935 15.366 14.692 1.00 27.50 135 ALA A N 1
ATOM 892 C CA . ALA A 1 115 ? 6.460 14.662 13.510 1.00 26.64 135 ALA A CA 1
ATOM 893 C C . ALA A 1 115 ? 5.605 13.43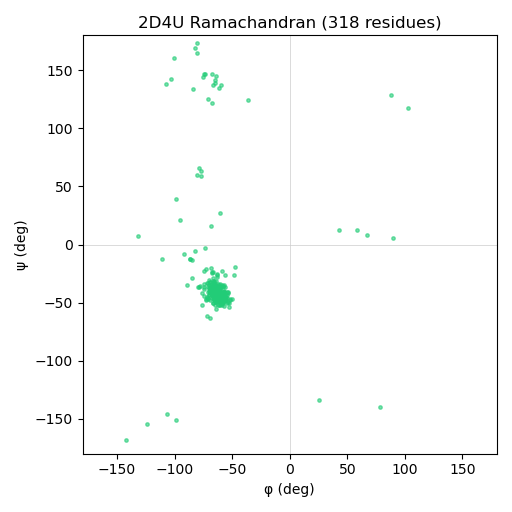7 13.188 1.00 26.56 135 ALA A C 1
ATOM 894 O O . ALA A 1 115 ? 5.259 13.188 12.026 1.00 26.77 135 ALA A O 1
ATOM 896 N N . LEU A 1 116 ? 5.276 12.646 14.200 1.00 25.55 136 LEU A N 1
ATOM 897 C CA . LEU A 1 116 ? 4.404 11.492 13.950 1.00 25.49 136 LEU A CA 1
ATOM 898 C C . LEU A 1 116 ? 2.986 11.913 13.437 1.00 25.96 136 LEU A C 1
ATOM 899 O O . LEU A 1 116 ? 2.387 11.257 12.550 1.00 24.48 136 LEU A O 1
ATOM 904 N N . ALA A 1 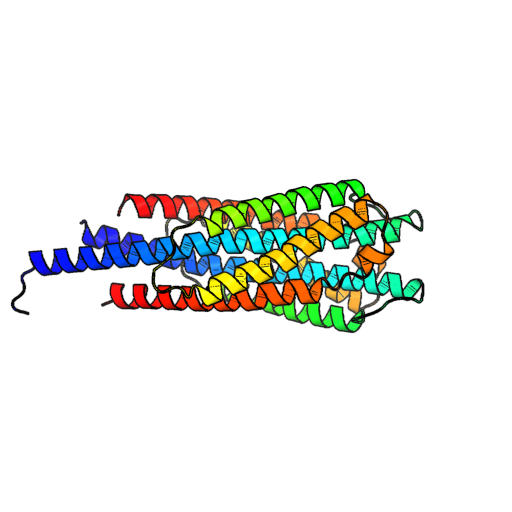117 ? 2.427 12.969 14.005 1.00 26.77 137 ALA A N 1
ATOM 905 C CA . ALA A 1 117 ? 1.119 13.414 13.526 1.00 27.33 137 ALA A CA 1
ATOM 906 C C . ALA A 1 117 ? 1.258 13.835 12.068 1.00 28.42 137 ALA A C 1
ATOM 907 O O . ALA A 1 117 ? 0.356 13.611 11.261 1.00 29.46 137 ALA A O 1
ATOM 909 N N . GLU A 1 118 ? 2.379 14.456 11.730 1.00 29.10 138 GLU A N 1
ATOM 910 C CA . GLU A 1 118 ? 2.625 14.864 10.362 1.00 31.24 138 GLU A CA 1
ATOM 911 C C . GLU A 1 118 ? 2.725 13.639 9.435 1.00 30.89 138 GLU A C 1
ATOM 912 O O . GLU A 1 118 ? 2.155 13.641 8.329 1.00 30.01 138 GLU A O 1
ATOM 918 N N . LEU A 1 119 ? 3.431 12.599 9.880 1.00 28.97 139 LEU A N 1
ATOM 919 C CA . LEU A 1 119 ? 3.523 11.378 9.083 1.00 28.53 139 LEU A CA 1
ATOM 920 C C . LEU A 1 119 ? 2.142 10.826 8.798 1.00 28.60 139 LEU A C 1
ATOM 921 O O . LEU A 1 119 ? 1.890 10.309 7.709 1.00 28.18 139 LEU A O 1
ATOM 926 N N . ILE A 1 120 ? 1.259 10.884 9.784 1.00 29.11 140 ILE A N 1
ATOM 927 C CA . ILE A 1 120 ? -0.081 10.338 9.604 1.00 30.06 140 ILE A CA 1
ATOM 928 C C . ILE A 1 120 ? -0.842 11.131 8.543 1.00 31.61 140 ILE A C 1
ATOM 929 O O . ILE A 1 120 ? -1.525 10.546 7.705 1.00 32.40 140 ILE A O 1
ATOM 934 N N . GLN A 1 121 ? -0.667 12.446 8.560 1.00 33.44 141 GLN A N 1
ATOM 935 C CA . GLN A 1 121 ? -1.282 13.366 7.590 1.00 34.80 141 GLN A CA 1
ATOM 936 C C . GLN A 1 121 ? -0.712 13.152 6.187 1.00 34.41 141 GLN A C 1
ATOM 937 O O . GLN A 1 121 ? -1.474 13.025 5.217 1.00 33.85 141 GLN A O 1
ATOM 943 N N . LEU A 1 122 ? 0.617 13.131 6.077 1.00 33.88 142 LEU A N 1
ATOM 944 C CA . LEU A 1 122 ? 1.277 12.843 4.794 1.00 34.48 142 LEU A CA 1
ATOM 945 C C . LEU A 1 122 ? 0.728 11.566 4.138 1.00 34.93 142 LEU A C 1
ATOM 946 O O . LEU A 1 122 ? 0.412 11.557 2.929 1.00 34.61 142 LEU A O 1
ATOM 951 N N . LEU A 1 123 ? 0.617 10.502 4.938 1.00 35.13 143 LEU A N 1
ATOM 952 C CA . LEU A 1 123 ? 0.137 9.195 4.489 1.00 36.18 143 LEU A CA 1
ATOM 953 C C . LEU A 1 123 ? -1.293 9.267 3.957 1.00 36.92 143 LEU A C 1
ATOM 954 O O . LEU A 1 123 ? -1.582 8.762 2.869 1.00 36.34 143 LEU A O 1
ATOM 959 N N . GLY A 1 124 ? -2.178 9.905 4.722 1.00 37.54 144 GLY A N 1
ATOM 960 C CA . GLY A 1 124 ? -3.578 10.010 4.353 1.00 38.26 144 GLY A CA 1
ATOM 961 C C . GLY A 1 124 ? -3.824 10.981 3.221 1.00 39.21 144 GLY A C 1
ATOM 962 O O . GLY A 1 124 ? -4.961 11.130 2.767 1.00 40.28 144 GLY A O 1
ATOM 963 N N . ALA A 1 125 ? -2.763 11.638 2.767 1.00 39.03 145 ALA A N 1
ATOM 964 C CA . ALA A 1 125 ? -2.866 12.637 1.715 1.00 39.47 145 ALA A CA 1
ATOM 965 C C . ALA A 1 125 ? -2.197 12.119 0.458 1.00 39.72 145 ALA A C 1
ATOM 966 O O . ALA A 1 125 ? -2.380 12.693 -0.611 1.00 40.40 145 ALA A O 1
ATOM 968 N N . GLY A 1 126 ? -1.434 11.028 0.585 1.00 39.10 146 GLY A N 1
ATOM 969 C CA . GLY A 1 126 ? -0.727 10.481 -0.557 1.00 38.75 146 GLY A CA 1
ATOM 970 C C . GLY A 1 126 ? 0.669 11.035 -0.791 1.00 38.58 146 GLY A C 1
ATOM 971 O O . GLY A 1 126 ? 1.311 10.687 -1.796 1.00 39.05 146 GLY A O 1
ATOM 972 N N . LYS A 1 127 ? 1.157 11.872 0.125 1.00 37.45 147 LYS A N 1
ATOM 973 C CA . LYS A 1 127 ? 2.510 12.412 0.007 1.00 36.66 147 LYS A CA 1
ATOM 974 C C . LYS A 1 127 ? 3.535 11.374 0.499 1.00 36.52 147 LYS A C 1
ATOM 975 O O . LYS A 1 127 ? 4.282 11.638 1.442 1.00 34.61 147 LYS A O 1
ATOM 981 N N . ILE A 1 128 ? 3.559 10.205 -0.154 1.00 36.55 148 ILE A N 1
ATOM 982 C CA . ILE A 1 128 ? 4.387 9.069 0.248 1.00 36.72 148 ILE A CA 1
ATOM 983 C C . ILE A 1 128 ? 5.866 9.376 0.339 1.00 37.02 148 ILE A C 1
ATOM 984 O O . ILE A 1 128 ? 6.524 9.113 1.344 1.00 36.75 148 ILE A O 1
ATOM 989 N N . ASN A 1 129 ? 6.363 10.021 -0.707 1.00 38.12 149 ASN A N 1
ATOM 990 C CA . ASN A 1 129 ? 7.748 10.485 -0.755 1.00 39.22 149 ASN A CA 1
ATOM 991 C C . ASN A 1 129 ? 8.136 11.393 0.429 1.00 38.91 149 ASN A C 1
ATOM 992 O O . ASN A 1 129 ? 9.194 11.197 1.035 1.00 38.67 149 ASN A O 1
ATOM 997 N N . GLU A 1 130 ? 7.266 12.349 0.755 1.00 39.13 150 GLU A N 1
ATOM 998 C CA . GLU A 1 130 ? 7.462 13.255 1.879 1.00 39.35 150 GLU A CA 1
ATOM 999 C C . GLU A 1 130 ? 7.488 12.359 3.109 1.00 37.85 150 GLU A C 1
ATOM 1000 O O . GLU A 1 130 ? 8.314 12.516 4.001 1.00 38.50 150 GLU A O 1
ATOM 1006 N N . PHE A 1 131 ? 6.573 11.408 3.138 1.00 35.80 151 PHE A N 1
ATOM 1007 C CA . PHE A 1 131 ? 6.443 10.501 4.272 1.00 34.47 151 PHE A CA 1
ATOM 1008 C C . PHE A 1 131 ? 7.731 9.728 4.513 1.00 33.82 151 PHE A C 1
ATOM 1009 O O . PHE A 1 131 ? 8.233 9.698 5.625 1.00 33.04 151 PHE A O 1
ATOM 1017 N N . PHE A 1 132 ? 8.278 9.121 3.464 1.00 32.77 152 PHE A N 1
ATOM 1018 C CA . PHE A 1 132 ? 9.480 8.317 3.627 1.00 33.41 152 PHE A CA 1
ATOM 1019 C C . PHE A 1 132 ? 10.702 9.137 4.012 1.00 33.28 152 PHE A C 1
ATOM 1020 O O . PHE A 1 132 ? 11.633 8.647 4.648 1.00 33.53 152 PHE A O 1
ATOM 1028 N N . ASP A 1 133 ? 10.668 10.412 3.687 1.00 34.45 153 ASP A N 1
ATOM 1029 C CA . ASP A 1 133 ? 11.826 11.254 3.899 1.00 35.54 153 ASP A CA 1
ATOM 1030 C C . ASP A 1 133 ? 11.960 12.016 5.204 1.00 35.45 153 ASP A C 1
ATOM 1031 O O . ASP A 1 133 ? 13.013 12.621 5.460 1.00 35.11 153 ASP A O 1
ATOM 1036 N N . GLN A 1 134 ? 10.922 12.010 6.030 1.00 35.31 154 GLN A N 1
ATOM 1037 C CA . GLN A 1 134 ? 11.017 12.774 7.257 1.00 34.29 154 GLN A CA 1
ATOM 1038 C C . GLN A 1 134 ? 12.174 12.213 8.093 1.00 33.85 154 GLN A C 1
ATOM 1039 O O . GLN A 1 134 ? 12.319 11.005 8.209 1.00 34.22 154 GLN A O 1
ATOM 1045 N N . PRO A 1 135 ? 13.021 13.085 8.647 1.00 33.38 155 PRO A N 1
ATOM 1046 C CA . PRO A 1 135 ? 14.098 12.643 9.554 1.00 33.05 155 PRO A CA 1
ATOM 1047 C C . PRO A 1 135 ? 13.555 12.356 10.966 1.00 32.51 155 PRO A C 1
ATOM 1048 O O . PRO A 1 135 ? 13.906 13.034 11.937 1.00 32.19 155 PRO A O 1
ATOM 1052 N N . THR A 1 136 ? 12.714 11.338 11.070 1.00 32.08 156 THR A N 1
ATOM 1053 C CA . THR A 1 136 ? 12.075 10.967 12.332 1.00 30.05 156 THR A CA 1
ATOM 1054 C C . THR A 1 136 ? 13.056 10.524 13.407 1.00 30.08 156 THR A C 1
ATOM 1055 O O . THR A 1 136 ? 12.897 10.840 14.596 1.00 29.80 156 THR A O 1
ATOM 1059 N N . GLN A 1 137 ? 14.080 9.795 12.995 1.00 29.47 157 GLN A N 1
ATOM 1060 C CA . GLN A 1 137 ? 15.017 9.253 13.950 1.00 29.29 157 GLN A CA 1
ATOM 1061 C C . GLN A 1 137 ? 15.622 10.330 14.817 1.00 29.33 157 GLN A C 1
ATOM 1062 O O . GLN A 1 137 ? 15.722 10.149 16.018 1.00 29.29 157 GLN A O 1
ATOM 1068 N N . GLY A 1 138 ? 16.029 11.448 14.212 1.00 29.41 158 GLY A N 1
ATOM 1069 C CA . GLY A 1 138 ? 16.604 12.531 14.984 1.00 29.86 158 GLY A CA 1
ATOM 1070 C C . GLY A 1 138 ? 15.621 13.122 16.001 1.00 29.92 158 GLY A C 1
ATOM 1071 O O . GLY A 1 138 ? 15.987 13.412 17.161 1.00 29.49 158 GLY A O 1
ATOM 1072 N N . TYR A 1 139 ? 14.384 13.312 15.570 1.00 29.31 159 TYR A N 1
ATOM 1073 C CA . TYR A 1 139 ? 13.331 13.802 16.458 1.00 30.11 159 TYR A CA 1
ATOM 1074 C C . TYR A 1 139 ? 13.118 12.880 17.660 1.00 28.71 159 TYR A C 1
ATOM 1075 O O . TYR A 1 139 ? 12.943 13.334 18.780 1.00 28.15 159 TYR A O 1
ATOM 1084 N N . GLN A 1 140 ? 13.145 11.577 17.418 1.00 28.92 160 GLN A N 1
ATOM 1085 C CA . GLN A 1 140 ? 12.926 10.621 18.483 1.00 28.51 160 GLN A CA 1
ATOM 1086 C C . GLN A 1 140 ? 14.113 10.667 19.412 1.00 28.46 160 GLN A C 1
ATOM 1087 O O . GLN A 1 140 ? 13.957 10.671 20.631 1.00 28.35 160 GLN A O 1
ATOM 1093 N N . ASP A 1 141 ? 15.303 10.749 18.827 1.00 28.36 161 ASP A N 1
ATOM 1094 C CA . ASP A 1 141 ? 16.518 10.723 19.624 1.00 28.69 161 ASP A CA 1
ATOM 1095 C C . ASP A 1 141 ? 16.571 11.880 20.611 1.00 28.31 161 ASP A C 1
ATOM 1096 O O . ASP A 1 141 ? 17.033 11.719 21.734 1.00 27.46 161 ASP A O 1
ATOM 1101 N N . GLY A 1 142 ? 16.025 13.014 20.203 1.00 27.33 162 GLY A N 1
ATOM 1102 C CA . GLY A 1 142 ? 16.047 14.212 21.015 1.00 27.18 162 GLY A CA 1
ATOM 1103 C C . GLY A 1 142 ? 15.154 14.082 22.237 1.00 27.18 162 GLY A C 1
ATOM 1104 O O . GLY A 1 142 ? 15.464 14.564 23.314 1.00 26.65 162 GLY A O 1
ATOM 1105 N N . PHE A 1 143 ? 14.018 13.441 22.056 1.00 26.20 163 PHE A N 1
ATOM 1106 C CA . PHE A 1 143 ? 13.123 13.194 23.164 1.00 25.13 163 PHE A CA 1
ATOM 1107 C C . PHE A 1 143 ? 13.727 12.163 24.111 1.00 25.43 163 PHE A C 1
ATOM 1108 O O . PHE A 1 143 ? 13.683 12.298 25.331 1.00 25.10 163 PHE A O 1
ATOM 1116 N N . GLU A 1 144 ? 14.298 11.121 23.547 1.00 25.47 164 GLU A N 1
ATOM 1117 C CA . GLU A 1 144 ? 14.853 10.086 24.368 1.00 27.23 164 GLU A CA 1
ATOM 1118 C C . GLU A 1 144 ? 15.991 10.614 25.272 1.00 27.51 164 GLU A C 1
ATOM 1119 O O . GLU A 1 144 ? 16.071 10.284 26.462 1.00 26.90 164 GLU A O 1
ATOM 1125 N N . LYS A 1 145 ? 16.875 11.429 24.698 1.00 28.07 165 LYS A N 1
ATOM 1126 C CA . LYS A 1 145 ? 17.942 12.032 25.501 1.00 28.32 165 LYS A CA 1
ATOM 1127 C C . LYS A 1 145 ? 17.378 12.718 26.742 1.00 28.36 165 LYS A C 1
ATOM 1128 O O . LYS A 1 145 ? 17.902 12.549 27.862 1.00 29.09 165 LYS A O 1
ATOM 1134 N N . GLN A 1 146 ? 16.332 13.514 26.553 1.00 27.90 166 GLN A N 1
ATOM 1135 C CA . GLN A 1 146 ? 15.680 14.210 27.678 1.00 29.60 166 GLN A CA 1
ATOM 1136 C C . GLN A 1 146 ? 14.997 13.267 28.665 1.00 29.41 166 GLN A C 1
ATOM 1137 O O . GLN A 1 146 ? 15.030 13.484 29.886 1.00 30.31 166 GLN A O 1
ATOM 1143 N N . TYR A 1 147 ? 14.392 12.226 28.120 1.00 29.19 167 TYR A N 1
ATOM 1144 C CA . TYR A 1 147 ? 13.700 11.201 28.893 1.00 28.35 167 TYR A CA 1
ATOM 1145 C C . TYR A 1 147 ? 14.665 10.556 29.891 1.00 27.24 167 TYR A C 1
ATOM 1146 O O . TYR A 1 147 ? 14.351 10.444 31.077 1.00 26.14 167 TYR A O 1
ATOM 1155 N N . VAL A 1 148 ? 15.825 10.154 29.397 1.00 27.39 168 VAL A N 1
ATOM 1156 C CA . VAL A 1 148 ? 16.929 9.622 30.215 1.00 28.38 168 VAL A CA 1
ATOM 1157 C C . VAL A 1 148 ? 17.357 10.607 31.311 1.00 28.90 168 VAL A C 1
ATOM 1158 O O . VAL A 1 148 ? 17.522 10.233 32.462 1.00 29.15 168 VAL A O 1
ATOM 1162 N N . ALA A 1 149 ? 17.532 11.867 30.956 1.00 29.25 169 ALA A N 1
ATOM 1163 C CA . ALA A 1 149 ? 17.972 12.845 31.951 1.00 29.64 169 ALA A CA 1
ATOM 1164 C C . ALA A 1 149 ? 16.910 12.985 33.062 1.00 29.74 169 ALA A C 1
ATOM 1165 O O . ALA A 1 149 ? 17.236 13.102 34.260 1.00 28.92 169 ALA A O 1
ATOM 1167 N N . TYR A 1 150 ? 15.637 12.970 32.652 1.00 28.99 170 TYR A N 1
ATOM 1168 C CA . TYR A 1 150 ? 14.520 13.143 33.583 1.00 29.36 170 TYR A CA 1
ATOM 1169 C C . TYR A 1 150 ? 14.454 11.972 34.529 1.00 29.03 170 TYR A C 1
ATOM 1170 O O . TYR A 1 150 ? 14.240 12.148 35.731 1.00 28.09 170 TYR A O 1
ATOM 1179 N N . MET A 1 151 ? 14.649 10.773 33.990 1.00 28.33 171 MET A N 1
ATOM 1180 C CA . MET A 1 151 ? 14.619 9.603 34.834 1.00 29.56 171 MET A CA 1
ATOM 1181 C C . MET A 1 151 ? 15.806 9.634 35.787 1.00 28.95 171 MET A C 1
ATOM 1182 O O . MET A 1 151 ? 15.720 9.164 36.929 1.00 28.02 171 MET A O 1
ATOM 1187 N N . GLU A 1 152 ? 16.922 10.184 35.330 1.00 28.54 172 GLU A N 1
ATOM 1188 C CA . GLU A 1 152 ? 18.109 10.161 36.158 1.00 28.68 172 GLU A CA 1
ATOM 1189 C C . GLU A 1 152 ? 17.788 11.121 37.311 1.00 27.64 172 GLU A C 1
ATOM 1190 O O . GLU A 1 152 ? 18.069 10.847 38.470 1.00 28.81 172 GLU A O 1
ATOM 1196 N N . GLN A 1 153 ? 17.153 12.232 36.996 1.00 27.13 173 GLN A N 1
ATOM 1197 C CA . GLN A 1 153 ? 16.784 13.210 38.025 1.00 28.89 173 GLN A CA 1
ATOM 1198 C C . GLN A 1 153 ? 15.881 12.552 39.074 1.00 29.52 173 GLN A C 1
ATOM 1199 O O . GLN A 1 153 ? 16.136 12.617 40.274 1.00 27.96 173 GLN A O 1
ATOM 1205 N N . ASN A 1 154 ? 14.866 11.843 38.600 1.00 29.69 174 ASN A N 1
ATOM 1206 C CA . ASN A 1 154 ? 13.902 11.246 39.493 1.00 31.20 174 ASN A CA 1
ATOM 1207 C C . ASN A 1 154 ? 14.442 10.090 40.323 1.00 30.94 174 ASN A C 1
ATOM 1208 O O . ASN A 1 154 ? 14.021 9.916 41.457 1.00 31.71 174 ASN A O 1
ATOM 1213 N N . ASP A 1 155 ? 15.378 9.328 39.775 1.00 31.30 175 ASP A N 1
ATOM 1214 C CA . ASP A 1 155 ? 16.077 8.271 40.504 1.00 32.20 175 ASP A CA 1
ATOM 1215 C C . ASP A 1 155 ? 16.847 8.897 41.687 1.00 32.06 175 ASP A C 1
ATOM 1216 O O . ASP A 1 155 ? 16.953 8.331 42.775 1.00 31.80 175 ASP A O 1
ATOM 1221 N N . ARG A 1 156 ? 17.458 10.043 41.446 1.00 31.74 176 ARG A N 1
ATOM 1222 C CA . ARG A 1 156 ? 18.190 10.682 42.537 1.00 30.83 176 ARG A CA 1
ATOM 1223 C C . ARG A 1 156 ? 17.249 11.063 43.697 1.00 30.63 176 ARG A C 1
ATOM 1224 O O . ARG A 1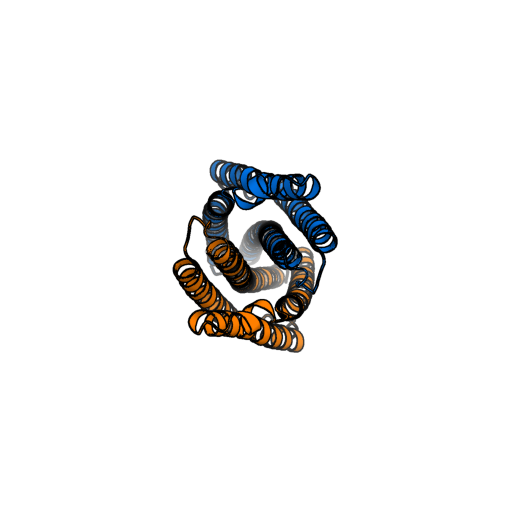 156 ? 17.549 10.817 44.868 1.00 29.63 176 ARG A O 1
ATOM 1232 N N . LEU A 1 157 ? 16.107 11.651 43.348 1.00 30.68 177 LEU A N 1
ATOM 1233 C CA . LEU A 1 157 ? 15.121 12.040 44.327 1.00 31.57 177 LEU A CA 1
ATOM 1234 C C . LEU A 1 157 ? 14.676 10.793 45.069 1.00 32.52 177 LEU A C 1
ATOM 1235 O O . LEU A 1 157 ? 14.524 10.793 46.304 1.00 31.91 177 LEU A O 1
ATOM 1240 N N . HIS A 1 158 ? 14.513 9.713 44.313 1.00 33.58 178 HIS A N 1
ATOM 1241 C CA . HIS A 1 158 ? 14.117 8.458 44.882 1.00 34.39 178 HIS A CA 1
ATOM 1242 C C . HIS A 1 158 ? 15.124 8.059 45.941 1.00 33.93 178 HIS A C 1
ATOM 1243 O O . HIS A 1 158 ? 14.745 7.710 47.059 1.00 34.23 178 HIS A O 1
ATOM 1250 N N . ASP A 1 159 ? 16.404 8.112 45.590 1.00 32.85 179 ASP A N 1
ATOM 1251 C CA . ASP A 1 159 ? 17.468 7.703 46.526 1.00 33.02 179 ASP A CA 1
ATOM 1252 C C . ASP A 1 159 ? 17.528 8.547 47.816 1.00 32.03 179 ASP A C 1
ATOM 1253 O O . ASP A 1 159 ? 17.801 8.027 48.906 1.00 31.88 179 ASP A O 1
ATOM 1258 N N . ILE A 1 160 ? 17.296 9.844 47.689 1.00 31.65 180 ILE A N 1
ATOM 1259 C CA . ILE A 1 160 ? 17.298 10.722 48.874 1.00 31.72 180 ILE A CA 1
ATOM 1260 C C . ILE A 1 160 ? 16.233 10.223 49.818 1.00 32.25 180 ILE A C 1
ATOM 1261 O O . ILE A 1 160 ? 16.468 10.036 51.005 1.00 31.25 180 ILE A O 1
ATOM 1266 N N . ALA A 1 161 ? 15.061 9.932 49.260 1.00 32.44 181 ALA A N 1
ATOM 1267 C CA . ALA A 1 161 ? 13.963 9.450 50.065 1.00 34.07 181 ALA A CA 1
ATOM 1268 C C . ALA A 1 161 ? 14.288 8.110 50.696 1.00 35.44 181 ALA A C 1
ATOM 1269 O O . ALA A 1 161 ? 13.916 7.852 51.852 1.00 35.45 181 ALA A O 1
ATOM 1271 N N . VAL A 1 162 ? 14.991 7.253 49.958 1.00 36.72 182 VAL A N 1
ATOM 1272 C CA . VAL A 1 162 ? 15.279 5.934 50.486 1.00 38.19 182 VAL A CA 1
ATOM 1273 C C . VAL A 1 162 ? 16.303 6.009 51.613 1.00 39.52 182 VAL A C 1
ATOM 1274 O O . VAL A 1 162 ? 16.130 5.385 52.674 1.00 40.43 182 VAL A O 1
ATOM 1278 N N . SER A 1 163 ? 17.374 6.756 51.374 1.00 40.56 183 SER A N 1
ATOM 1279 C CA . SER A 1 163 ? 18.395 6.973 52.383 1.00 42.07 183 SER A CA 1
ATOM 1280 C C . SER A 1 163 ? 17.756 7.458 53.692 1.00 42.52 183 SER A C 1
ATOM 1281 O O . SER A 1 163 ? 18.044 6.939 54.780 1.00 42.59 183 SER A O 1
ATOM 1284 N N . ASP A 1 164 ? 16.863 8.430 53.576 1.00 42.68 184 ASP A N 1
ATOM 1285 C CA . ASP A 1 164 ? 16.236 9.030 54.736 1.00 44.03 184 ASP A CA 1
ATOM 1286 C C . ASP A 1 164 ? 15.426 7.965 55.475 1.00 44.99 184 ASP A C 1
ATOM 1287 O O . ASP A 1 164 ? 15.563 7.802 56.694 1.00 44.91 184 ASP A O 1
ATOM 1292 N N . ASN A 1 165 ? 14.618 7.216 54.732 1.00 45.75 185 ASN A N 1
ATOM 1293 C CA . ASN A 1 165 ? 13.787 6.183 55.326 1.00 47.03 185 ASN A CA 1
ATOM 1294 C C . ASN A 1 165 ? 14.608 5.141 56.060 1.00 48.21 185 ASN A C 1
ATOM 1295 O O . ASN A 1 165 ? 14.175 4.617 57.082 1.00 47.92 185 ASN A O 1
ATOM 1300 N N . ASN A 1 166 ? 15.791 4.838 55.539 1.00 49.71 186 ASN A N 1
ATOM 1301 C CA . ASN A 1 166 ? 16.648 3.842 56.167 1.00 52.02 186 ASN A CA 1
ATOM 1302 C C . ASN A 1 166 ? 17.249 4.309 57.493 1.00 53.03 186 ASN A C 1
ATOM 1303 O O . ASN A 1 166 ? 17.463 3.496 58.409 1.00 53.27 186 ASN A O 1
ATOM 1308 N N . ALA A 1 167 ? 17.481 5.617 57.608 1.00 53.82 187 ALA A N 1
ATOM 1309 C CA . ALA A 1 167 ? 18.083 6.188 58.810 1.00 54.48 187 ALA A CA 1
ATOM 1310 C C . ALA A 1 167 ? 17.051 6.499 59.898 1.00 55.14 187 ALA A C 1
ATOM 1311 O O . ALA A 1 167 ? 15.992 5.859 59.980 1.00 55.53 187 ALA A O 1
ATOM 1313 N N . ASN B 1 11 ? 0.732 0.189 63.633 1.00 69.24 31 ASN B N 1
ATOM 1314 C CA . ASN B 1 11 ? 1.368 1.461 64.075 1.00 69.31 31 ASN B CA 1
ATOM 1315 C C . ASN B 1 11 ? 1.320 2.437 62.911 1.00 68.78 31 ASN B C 1
ATOM 1316 O O . ASN B 1 11 ? 1.329 2.019 61.757 1.00 68.68 31 ASN B O 1
ATOM 1321 N N . ALA B 1 12 ? 1.242 3.729 63.190 1.00 68.15 32 ALA B N 1
ATOM 1322 C CA . ALA B 1 12 ? 1.244 4.693 62.103 1.00 67.25 32 ALA B CA 1
ATOM 1323 C C . ALA B 1 12 ? 2.596 4.620 61.410 1.00 66.41 32 ALA B C 1
ATOM 1324 O O . ALA B 1 12 ? 2.682 4.688 60.189 1.00 66.48 32 ALA B O 1
ATOM 1326 N N . LEU B 1 13 ? 3.646 4.433 62.199 1.00 65.27 33 LEU B N 1
ATOM 1327 C CA . LEU B 1 13 ? 4.999 4.418 61.672 1.00 64.44 33 LEU B CA 1
ATOM 1328 C C . LEU B 1 13 ? 5.335 3.165 60.859 1.00 64.05 33 LEU B C 1
ATOM 1329 O O . LEU B 1 13 ? 5.639 3.265 59.676 1.00 63.50 33 LEU B O 1
ATOM 1334 N N . LYS B 1 14 ? 5.289 1.991 61.483 1.00 63.63 34 LYS B N 1
ATOM 1335 C CA . LYS B 1 14 ? 5.592 0.752 60.758 1.00 63.28 34 LYS B CA 1
ATOM 1336 C C . LYS B 1 14 ? 4.694 0.589 59.537 1.00 62.14 34 LYS B C 1
ATOM 1337 O O . LYS B 1 14 ? 5.059 -0.058 58.564 1.00 62.20 34 LYS B O 1
ATOM 1343 N N . ASN B 1 15 ? 3.520 1.194 59.592 1.00 60.90 35 ASN B N 1
ATOM 1344 C CA . ASN B 1 15 ? 2.595 1.158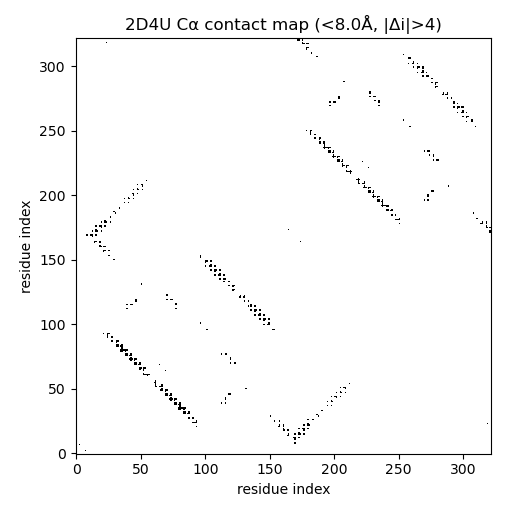 58.479 1.00 59.79 35 ASN B CA 1
ATOM 1345 C C . ASN B 1 15 ? 3.160 1.949 57.298 1.00 58.92 35 ASN B C 1
ATOM 1346 O O . ASN B 1 15 ? 3.041 1.556 56.131 1.00 58.67 35 ASN B O 1
ATOM 1351 N N . CYS B 1 16 ? 3.773 3.078 57.615 1.00 57.36 36 CYS B N 1
ATOM 1352 C CA . CYS B 1 16 ? 4.277 3.968 56.591 1.00 55.71 36 CYS B CA 1
ATOM 1353 C C . CYS B 1 16 ? 5.606 3.456 56.074 1.00 56.08 36 CYS B C 1
ATOM 1354 O O . CYS B 1 16 ? 5.899 3.546 54.886 1.00 56.29 36 CYS B O 1
ATOM 1357 N N . LYS B 1 17 ? 6.403 2.892 56.966 1.00 56.55 37 LYS B N 1
ATOM 1358 C CA . LYS B 1 17 ? 7.692 2.349 56.584 1.00 56.88 37 LYS B CA 1
ATOM 1359 C C . LYS B 1 17 ? 7.491 1.181 55.606 1.00 56.97 37 LYS B C 1
ATOM 1360 O O . LYS B 1 17 ? 8.369 0.887 54.793 1.00 56.82 37 LYS B O 1
ATOM 1366 N N . GLU B 1 18 ? 6.336 0.517 55.678 1.00 56.60 38 GLU B N 1
ATOM 1367 C CA . GLU B 1 18 ? 6.073 -0.610 54.781 1.00 56.18 38 GLU B CA 1
ATOM 1368 C C . GLU B 1 18 ? 5.419 -0.122 53.491 1.00 55.25 38 GLU B C 1
ATOM 1369 O O . GLU B 1 18 ? 5.662 -0.662 52.421 1.00 55.07 38 GLU B O 1
ATOM 1375 N N . ASN B 1 19 ? 4.590 0.905 53.598 1.00 54.10 39 ASN B N 1
ATOM 1376 C CA . ASN B 1 19 ? 3.965 1.490 52.428 1.00 53.31 39 ASN B CA 1
ATOM 1377 C C . ASN B 1 19 ? 5.007 2.086 51.488 1.00 52.36 39 ASN B C 1
ATOM 1378 O O . ASN B 1 19 ? 4.859 2.035 50.268 1.00 51.75 39 ASN B O 1
ATOM 1383 N N . PHE B 1 20 ? 6.053 2.659 52.078 1.00 51.02 40 PHE B N 1
ATOM 1384 C CA . PHE B 1 20 ? 7.140 3.254 51.336 1.00 49.93 40 PHE B CA 1
ATOM 1385 C C . PHE B 1 20 ? 7.915 2.130 50.639 1.00 50.19 40 PHE B C 1
ATOM 1386 O O . PHE B 1 20 ? 8.344 2.274 49.493 1.00 49.24 40 PHE B O 1
ATOM 1394 N N . THR B 1 21 ? 8.056 0.995 51.318 1.00 50.06 41 THR B N 1
ATOM 1395 C CA . THR B 1 21 ? 8.767 -0.137 50.736 1.00 50.83 41 THR B CA 1
ATOM 1396 C C . THR B 1 21 ? 8.056 -0.657 49.485 1.00 50.66 41 THR B C 1
ATOM 1397 O O . THR B 1 21 ? 8.687 -1.072 48.497 1.00 50.65 41 THR B O 1
ATOM 1401 N N . VAL B 1 22 ? 6.734 -0.618 49.517 1.00 50.05 42 VAL B N 1
ATOM 1402 C CA . VAL B 1 22 ? 5.992 -1.079 48.371 1.00 49.88 42 VAL B CA 1
ATOM 1403 C C . VAL B 1 22 ? 6.248 -0.191 47.173 1.00 49.09 42 VAL B C 1
ATOM 1404 O O . VAL B 1 22 ? 6.558 -0.692 46.103 1.00 48.64 42 VAL B O 1
ATOM 1408 N N . LEU B 1 23 ? 6.132 1.120 47.346 1.00 48.24 43 LEU B N 1
ATOM 1409 C CA . LEU B 1 23 ? 6.364 2.021 46.223 1.00 47.82 43 LEU B CA 1
ATOM 1410 C C . LEU B 1 23 ? 7.763 1.841 45.650 1.00 47.25 43 LEU B C 1
ATOM 1411 O O . LEU B 1 23 ? 7.943 1.809 44.436 1.00 46.61 43 LEU B O 1
ATOM 1416 N N . GLN B 1 24 ? 8.734 1.695 46.542 1.00 46.92 44 GLN B N 1
ATOM 1417 C CA . GLN B 1 24 ? 10.124 1.539 46.170 1.00 46.79 44 GLN B CA 1
ATOM 1418 C C . GLN B 1 24 ? 10.345 0.307 45.299 1.00 46.37 44 GLN B C 1
ATOM 1419 O O . GLN B 1 24 ? 10.981 0.362 44.245 1.00 45.73 44 GLN B O 1
ATOM 1425 N N . THR B 1 25 ? 9.805 -0.813 45.742 1.00 45.57 45 THR B N 1
ATOM 1426 C CA . THR B 1 25 ? 10.002 -2.037 45.001 1.00 45.35 45 THR B CA 1
ATOM 1427 C C . THR B 1 25 ? 9.243 -1.968 43.684 1.00 44.68 45 THR B C 1
ATOM 1428 O O . THR B 1 25 ? 9.753 -2.357 42.650 1.00 45.13 45 THR B O 1
ATOM 1432 N N . ILE B 1 26 ? 8.049 -1.405 43.707 1.00 44.17 46 ILE B N 1
ATOM 1433 C CA . ILE B 1 26 ? 7.267 -1.312 42.490 1.00 43.67 46 ILE B CA 1
ATOM 1434 C C . ILE B 1 26 ? 7.905 -0.367 41.485 1.00 42.91 46 ILE B C 1
ATOM 1435 O O . ILE B 1 26 ? 7.993 -0.671 40.300 1.00 42.56 46 ILE B O 1
ATOM 1440 N N . ARG B 1 27 ? 8.360 0.785 41.961 1.00 41.84 47 ARG B N 1
ATOM 1441 C CA . ARG B 1 27 ? 8.987 1.750 41.068 1.00 40.85 47 ARG B CA 1
ATOM 1442 C C . ARG B 1 27 ? 10.168 1.142 40.334 1.00 39.48 47 ARG B C 1
ATOM 1443 O O . ARG B 1 27 ? 10.308 1.312 39.130 1.00 38.32 47 ARG B O 1
ATOM 1451 N N . GLN B 1 28 ? 11.007 0.421 41.056 1.00 38.17 48 GLN B N 1
ATOM 1452 C CA . GLN B 1 28 ? 12.210 -0.123 40.452 1.00 37.99 48 GLN B CA 1
ATOM 1453 C C . GLN B 1 28 ? 11.892 -1.241 39.470 1.00 36.88 48 GLN B C 1
ATOM 1454 O O . GLN B 1 28 ? 12.566 -1.394 38.451 1.00 35.80 48 GLN B O 1
ATOM 1460 N N . GLN B 1 29 ? 10.869 -2.030 39.773 1.00 35.12 49 GLN B N 1
ATOM 1461 C CA . GLN B 1 29 ? 10.496 -3.081 38.844 1.00 34.63 49 GLN B CA 1
ATOM 1462 C C . GLN B 1 29 ? 9.987 -2.421 37.581 1.00 33.45 49 GLN B C 1
ATOM 1463 O O . GLN B 1 29 ? 10.379 -2.793 36.482 1.00 33.45 49 GLN B O 1
ATOM 1469 N N . GLN B 1 30 ? 9.123 -1.433 37.740 1.00 32.26 50 GLN B N 1
ATOM 1470 C CA . GLN B 1 30 ? 8.612 -0.692 36.600 1.00 32.54 50 GLN B CA 1
ATOM 1471 C C . GLN B 1 30 ? 9.685 -0.076 35.690 1.00 31.05 50 GLN B C 1
ATOM 1472 O O . GLN B 1 30 ? 9.622 -0.225 34.470 1.00 29.32 50 GLN B O 1
ATOM 1478 N N . SER B 1 31 ? 10.647 0.641 36.267 1.00 29.33 51 SER B N 1
ATOM 1479 C CA . SER B 1 31 ? 11.697 1.268 35.456 1.00 28.29 51 SER B CA 1
ATOM 1480 C C . SER B 1 31 ? 12.457 0.255 34.592 1.00 26.08 51 SER B C 1
ATOM 1481 O O . SER B 1 31 ? 12.727 0.481 33.405 1.00 25.28 51 SER B O 1
ATOM 1484 N N . THR B 1 32 ? 12.812 -0.861 35.187 1.00 24.09 52 THR B N 1
ATOM 1485 C CA . THR B 1 32 ? 13.573 -1.823 34.437 1.00 22.75 52 THR B CA 1
ATOM 1486 C C . THR B 1 32 ? 12.729 -2.576 33.411 1.00 21.46 52 THR B C 1
ATOM 1487 O O . THR B 1 32 ? 13.169 -2.795 32.315 1.00 20.65 52 THR B O 1
ATOM 1491 N N . LEU B 1 33 ? 11.548 -3.016 33.810 1.00 20.91 53 LEU B N 1
ATOM 1492 C CA . LEU B 1 33 ? 10.673 -3.715 32.887 1.00 20.99 53 LEU B CA 1
ATOM 1493 C C . LEU B 1 33 ? 10.266 -2.774 31.720 1.00 21.33 53 LEU B C 1
ATOM 1494 O O . LEU B 1 33 ? 10.258 -3.190 30.572 1.00 21.32 53 LEU B O 1
ATOM 1499 N N . ASN B 1 34 ? 9.912 -1.525 32.023 1.00 20.89 54 ASN B N 1
ATOM 1500 C CA . ASN B 1 34 ? 9.605 -0.571 30.953 1.00 22.29 54 ASN B CA 1
ATOM 1501 C C . ASN B 1 34 ? 10.840 -0.312 30.085 1.00 21.34 54 ASN B C 1
ATOM 1502 O O . ASN B 1 34 ? 10.724 -0.201 28.887 1.00 21.55 54 ASN B O 1
ATOM 1507 N N . GLY B 1 35 ? 12.035 -0.274 30.688 1.00 20.28 55 GLY B N 1
ATOM 1508 C CA . GLY B 1 35 ? 13.229 -0.132 29.890 1.00 20.13 55 GLY B CA 1
ATOM 1509 C C . GLY B 1 35 ? 13.424 -1.281 28.900 1.00 20.67 55 GLY B C 1
ATOM 1510 O O . GLY B 1 35 ? 13.843 -1.075 27.735 1.00 19.70 55 GLY B O 1
ATOM 1511 N N . SER B 1 36 ? 13.138 -2.497 29.357 1.00 18.88 56 SER B N 1
ATOM 1512 C CA . SER B 1 36 ? 13.270 -3.676 28.511 1.00 19.55 56 SER B CA 1
ATOM 1513 C C . SER B 1 36 ? 12.246 -3.579 27.359 1.00 19.16 56 SER B C 1
ATOM 1514 O O . SER B 1 36 ? 12.602 -3.730 26.218 1.00 19.24 56 SER B O 1
ATOM 1517 N N . TRP B 1 37 ? 11.009 -3.257 27.696 1.00 19.86 57 TRP B N 1
ATOM 1518 C CA . TRP B 1 37 ? 9.922 -3.053 26.707 1.00 19.12 57 TRP B CA 1
ATOM 1519 C C . TRP B 1 37 ? 10.244 -1.976 25.660 1.00 19.63 57 TRP B C 1
ATOM 1520 O O . TRP B 1 37 ? 10.040 -2.173 24.455 1.00 18.45 57 TRP B O 1
ATOM 1531 N N . VAL B 1 38 ? 10.791 -0.850 26.100 1.00 18.40 58 VAL B N 1
ATOM 1532 C CA . VAL B 1 38 ? 11.177 0.200 25.169 1.00 18.15 58 VAL B CA 1
ATOM 1533 C C . VAL B 1 38 ? 12.266 -0.298 24.246 1.00 18.03 58 VAL B C 1
ATOM 1534 O O . VAL B 1 38 ? 12.221 -0.065 23.037 1.00 15.81 58 VAL B O 1
ATOM 1538 N N . ALA B 1 39 ? 13.259 -1.019 24.792 1.00 16.50 59 ALA B N 1
ATOM 1539 C CA . ALA B 1 39 ? 14.321 -1.483 23.946 1.00 16.42 59 ALA B CA 1
ATOM 1540 C C . ALA B 1 39 ? 13.826 -2.515 22.925 1.00 16.10 59 ALA B C 1
ATOM 1541 O O . ALA B 1 39 ? 14.342 -2.562 21.806 1.00 16.73 59 ALA B O 1
ATOM 1543 N N . LEU B 1 40 ? 12.888 -3.371 23.321 1.00 16.54 60 LEU B N 1
ATOM 1544 C CA . LEU B 1 40 ? 12.312 -4.324 22.378 1.00 16.74 60 LEU B CA 1
ATOM 1545 C C . LEU B 1 40 ? 11.577 -3.563 21.267 1.00 17.06 60 LEU B C 1
ATOM 1546 O O . LEU B 1 40 ? 11.731 -3.900 20.103 1.00 18.41 60 LEU B O 1
ATOM 1551 N N . LEU B 1 41 ? 10.734 -2.612 21.637 1.00 17.53 61 LEU B N 1
ATOM 1552 C CA . LEU B 1 41 ? 10.024 -1.781 20.633 1.00 17.70 61 LEU B CA 1
ATOM 1553 C C . LEU B 1 41 ? 10.950 -1.095 19.642 1.00 18.25 61 LEU B C 1
ATOM 1554 O O . LEU B 1 41 ? 10.671 -0.986 18.422 1.00 18.09 61 LEU B O 1
ATOM 1559 N N . GLN B 1 42 ? 12.073 -0.598 20.157 1.00 18.08 62 GLN B N 1
ATOM 1560 C CA . GLN B 1 42 ? 13.033 0.054 19.311 1.00 19.09 62 GLN B CA 1
ATOM 1561 C C . GLN B 1 42 ? 13.665 -0.964 18.375 1.00 19.00 62 GLN B C 1
ATOM 1562 O O . GLN B 1 42 ? 13.915 -0.675 17.227 1.00 18.81 62 GLN B O 1
ATOM 1568 N N . THR B 1 43 ? 13.917 -2.168 18.874 1.00 19.97 63 THR B N 1
ATOM 1569 C CA . THR B 1 43 ? 14.515 -3.213 18.052 1.00 20.71 63 THR B CA 1
ATOM 1570 C C . THR B 1 43 ? 13.559 -3.551 16.913 1.00 21.26 63 THR B C 1
ATOM 1571 O O . THR B 1 43 ? 13.954 -3.621 15.757 1.00 20.64 63 THR B O 1
ATOM 1575 N N . ARG B 1 44 ? 12.290 -3.711 17.254 1.00 22.32 64 ARG B N 1
ATOM 1576 C CA . ARG B 1 44 ? 11.307 -4.045 16.220 1.00 23.01 64 ARG B CA 1
ATOM 1577 C C . ARG B 1 44 ? 11.238 -2.926 15.154 1.00 23.21 64 ARG B C 1
ATOM 1578 O O . ARG B 1 44 ? 11.330 -3.184 13.938 1.00 22.09 64 ARG B O 1
ATOM 1586 N N . ASN B 1 45 ? 11.176 -1.682 15.608 1.00 23.04 65 ASN B N 1
ATOM 1587 C CA . ASN B 1 45 ? 11.117 -0.562 14.695 1.00 23.70 65 ASN B CA 1
ATOM 1588 C C . ASN B 1 45 ? 12.364 -0.480 13.817 1.00 23.86 65 ASN B C 1
ATOM 1589 O O . ASN B 1 45 ? 12.266 -0.212 12.639 1.00 23.35 65 ASN B O 1
ATOM 1594 N N . THR B 1 46 ? 13.544 -0.636 14.405 1.00 22.91 66 THR B N 1
ATOM 1595 C CA . THR B 1 46 ? 14.756 -0.640 13.623 1.00 23.61 66 THR B CA 1
ATOM 1596 C C . THR B 1 46 ? 14.788 -1.731 12.516 1.00 23.83 66 THR B C 1
ATOM 1597 O O . THR B 1 46 ? 15.274 -1.498 11.386 1.00 24.74 66 THR B O 1
ATOM 1601 N N . LEU B 1 47 ? 14.223 -2.885 12.825 1.00 23.16 67 LEU B N 1
ATOM 1602 C CA . LEU B 1 47 ? 14.174 -3.998 11.888 1.00 23.67 67 LEU B CA 1
ATOM 1603 C C . LEU B 1 47 ? 13.210 -3.653 10.745 1.00 24.52 67 LEU B C 1
ATOM 1604 O O . LEU B 1 47 ? 13.518 -3.923 9.598 1.00 25.60 67 LEU B O 1
ATOM 1609 N N . ASN B 1 48 ? 12.088 -3.012 11.063 1.00 24.44 68 ASN B N 1
ATOM 1610 C CA . ASN B 1 48 ? 11.182 -2.512 10.018 1.00 25.20 68 ASN B CA 1
ATOM 1611 C C . ASN B 1 48 ? 11.892 -1.428 9.201 1.00 26.00 68 ASN B C 1
ATOM 1612 O O . ASN B 1 48 ? 11.694 -1.346 8.003 1.00 27.38 68 ASN B O 1
ATOM 1617 N N . ARG B 1 49 ? 12.737 -0.602 9.814 1.00 25.89 69 ARG B N 1
ATOM 1618 C CA . ARG B 1 49 ? 13.519 0.354 9.018 1.00 26.13 69 ARG B CA 1
ATOM 1619 C C . ARG B 1 49 ? 14.473 -0.358 8.028 1.00 27.57 69 ARG B C 1
ATOM 1620 O O . ARG B 1 49 ? 14.682 0.078 6.850 1.00 26.47 69 ARG B O 1
ATOM 1628 N N . ALA B 1 50 ? 15.041 -1.457 8.485 1.00 26.90 70 ALA B N 1
ATOM 1629 C CA . ALA B 1 50 ? 15.901 -2.222 7.630 1.00 28.01 70 ALA B CA 1
ATOM 1630 C C . ALA B 1 50 ? 15.085 -2.808 6.461 1.00 28.80 70 ALA B C 1
ATOM 1631 O O . ALA B 1 50 ? 15.585 -2.881 5.343 1.00 29.36 70 ALA B O 1
ATOM 1633 N N . GLY B 1 51 ? 13.832 -3.172 6.718 1.00 29.67 71 GLY B N 1
ATOM 1634 C CA . GLY B 1 51 ? 12.953 -3.730 5.703 1.00 30.82 71 GLY B CA 1
ATOM 1635 C C . GLY B 1 51 ? 12.672 -2.693 4.621 1.00 31.95 71 GLY B C 1
ATOM 1636 O O . GLY B 1 51 ? 12.817 -2.967 3.424 1.00 32.05 71 GLY B O 1
ATOM 1637 N N . ILE B 1 52 ? 12.236 -1.512 5.048 1.00 31.79 72 ILE B N 1
ATOM 1638 C CA . ILE B 1 52 ? 12.052 -0.391 4.157 1.00 32.32 72 ILE B CA 1
ATOM 1639 C C . ILE B 1 52 ? 13.344 -0.150 3.363 1.00 33.08 72 ILE B C 1
ATOM 1640 O O . ILE B 1 52 ? 13.307 -0.074 2.137 1.00 32.85 72 ILE B O 1
ATOM 1645 N N . ARG B 1 53 ? 14.484 -0.064 4.052 1.00 32.51 73 ARG B N 1
ATOM 1646 C CA . ARG B 1 53 ? 15.729 0.217 3.367 1.00 34.80 73 ARG B CA 1
ATOM 1647 C C . ARG B 1 53 ? 16.011 -0.825 2.287 1.00 36.06 73 ARG B C 1
ATOM 1648 O O . ARG B 1 53 ? 16.382 -0.473 1.167 1.00 36.84 73 ARG B O 1
ATOM 1656 N N . TYR B 1 54 ? 15.804 -2.087 2.612 1.00 37.45 74 TYR B N 1
ATOM 1657 C CA . TYR B 1 54 ? 16.046 -3.135 1.642 1.00 38.62 74 TYR B CA 1
ATOM 1658 C C . TYR B 1 54 ? 15.201 -2.968 0.392 1.00 39.42 74 TYR B C 1
ATOM 1659 O O . TYR B 1 54 ? 15.708 -3.125 -0.716 1.00 39.08 74 TYR B O 1
ATOM 1668 N N . MET B 1 55 ? 13.915 -2.677 0.596 1.00 39.76 75 MET B N 1
ATOM 1669 C CA . MET B 1 55 ? 12.944 -2.485 -0.479 1.00 41.30 75 MET B CA 1
ATOM 1670 C C . MET B 1 55 ? 13.285 -1.264 -1.338 1.00 41.61 75 MET B C 1
ATOM 1671 O O . MET B 1 55 ? 13.078 -1.281 -2.554 1.00 41.80 75 MET B O 1
ATOM 1676 N N . MET B 1 56 ? 13.796 -0.210 -0.698 1.00 41.67 76 MET B N 1
ATOM 1677 C CA . MET B 1 56 ? 14.271 0.981 -1.396 1.00 42.10 76 MET B CA 1
ATOM 1678 C C . MET B 1 56 ? 15.508 0.645 -2.231 1.00 43.11 76 MET B C 1
ATOM 1679 O O . MET B 1 56 ? 15.704 1.188 -3.320 1.00 42.98 76 MET B O 1
ATOM 1684 N N . ASP B 1 57 ? 16.349 -0.245 -1.714 1.00 44.21 77 ASP B N 1
ATOM 1685 C CA . ASP B 1 57 ? 17.539 -0.675 -2.433 1.00 45.26 77 ASP B CA 1
ATOM 1686 C C . ASP B 1 57 ? 17.154 -1.430 -3.693 1.00 46.11 77 ASP B C 1
ATOM 1687 O O . ASP B 1 57 ? 17.855 -1.357 -4.701 1.00 46.05 77 ASP B O 1
ATOM 1692 N N . GLN B 1 58 ? 16.046 -2.164 -3.625 1.00 46.81 78 GLN B N 1
ATOM 1693 C CA . GLN B 1 58 ? 15.544 -2.899 -4.785 1.00 48.28 78 GLN B CA 1
ATOM 1694 C C . GLN B 1 58 ? 15.088 -1.978 -5.923 1.00 48.42 78 GLN B C 1
ATOM 1695 O O . GLN B 1 58 ? 15.187 -2.337 -7.092 1.00 48.63 78 GLN B O 1
ATOM 1701 N N . ASN B 1 59 ? 14.567 -0.807 -5.575 1.00 48.73 79 ASN B N 1
ATOM 1702 C CA . ASN B 1 59 ? 14.156 0.174 -6.573 1.00 48.93 79 ASN B CA 1
ATOM 1703 C C . ASN B 1 59 ? 15.249 1.193 -6.819 1.00 48.60 79 ASN B C 1
ATOM 1704 O O . ASN B 1 59 ? 14.989 2.300 -7.279 1.00 48.55 79 ASN B O 1
ATOM 1709 N N . ASN B 1 60 ? 16.466 0.792 -6.474 1.00 48.50 80 ASN B N 1
ATOM 1710 C CA . ASN B 1 60 ? 17.697 1.548 -6.720 1.00 49.06 80 ASN B CA 1
ATOM 1711 C C . ASN B 1 60 ? 17.807 2.936 -6.132 1.00 48.76 80 ASN B C 1
ATOM 1712 O O . ASN B 1 60 ? 18.704 3.696 -6.490 1.00 48.70 80 ASN B O 1
ATOM 1717 N N . ILE B 1 61 ? 16.891 3.266 -5.233 1.00 48.33 81 ILE B N 1
ATOM 1718 C CA . ILE B 1 61 ? 16.957 4.516 -4.509 1.00 47.51 81 ILE B CA 1
ATOM 1719 C C . ILE B 1 61 ? 17.392 4.076 -3.114 1.00 48.17 81 ILE B C 1
ATOM 1720 O O . ILE B 1 61 ? 18.158 3.127 -2.991 1.00 48.76 81 ILE B O 1
ATOM 1725 N N . GLY B 1 62 ? 16.964 4.703 -2.041 1.00 47.29 82 GLY B N 1
ATOM 1726 C CA . GLY B 1 62 ? 17.419 4.106 -0.796 1.00 47.41 82 GLY B CA 1
ATOM 1727 C C . GLY B 1 62 ? 18.552 4.899 -0.200 1.00 46.52 82 GLY B C 1
ATOM 1728 O O . GLY B 1 62 ? 19.641 5.024 -0.771 1.00 46.15 82 GLY B O 1
ATOM 1729 N N . SER B 1 63 ? 18.271 5.420 0.985 1.00 46.14 83 SER B N 1
ATOM 1730 C CA . SER B 1 63 ? 19.104 6.438 1.608 1.00 46.06 83 SER B CA 1
ATOM 1731 C C . SER B 1 63 ? 19.607 6.079 2.992 1.00 45.27 83 SER B C 1
ATOM 1732 O O . SER B 1 63 ? 19.735 4.917 3.320 1.00 46.52 83 SER B O 1
ATOM 1735 N N . GLY B 1 64 ? 19.893 7.107 3.781 1.00 44.41 84 GLY B N 1
ATOM 1736 C CA . GLY B 1 64 ? 20.394 6.984 5.137 1.00 42.34 84 GLY B CA 1
ATOM 1737 C C . GLY B 1 64 ? 21.137 5.719 5.497 1.00 40.94 84 GLY B C 1
ATOM 1738 O O . GLY B 1 64 ? 22.012 5.258 4.762 1.00 40.34 84 GLY B O 1
ATOM 1739 N N . SER B 1 65 ? 20.786 5.153 6.656 1.00 39.35 85 SER B N 1
ATOM 1740 C CA . SER B 1 65 ? 21.454 3.957 7.146 1.00 37.55 85 SER B CA 1
ATOM 1741 C C . SER B 1 65 ? 21.234 2.782 6.225 1.00 36.57 85 SER B C 1
ATOM 1742 O O . SER B 1 65 ? 20.161 2.621 5.655 1.00 36.76 85 SER B O 1
ATOM 1745 N N . THR B 1 66 ? 22.246 1.929 6.096 1.00 36.30 86 THR B N 1
ATOM 1746 C CA . THR B 1 66 ? 22.127 0.755 5.252 1.00 34.58 86 THR B CA 1
ATOM 1747 C C . THR B 1 66 ? 21.427 -0.344 6.014 1.00 34.12 86 THR B C 1
ATOM 1748 O O . THR B 1 66 ? 21.272 -0.250 7.230 1.00 33.72 86 THR B O 1
ATOM 1752 N N . VAL B 1 67 ? 21.045 -1.394 5.299 1.00 33.20 87 VAL B N 1
ATOM 1753 C CA . VAL B 1 67 ? 20.373 -2.523 5.900 1.00 34.07 87 VAL B CA 1
ATOM 1754 C C . VAL B 1 67 ? 21.306 -3.129 6.939 1.00 34.78 87 VAL B C 1
ATOM 1755 O O . VAL B 1 67 ? 20.884 -3.481 8.033 1.00 34.06 87 VAL B O 1
ATOM 1759 N N . ALA B 1 68 ? 22.584 -3.236 6.583 1.00 35.16 88 ALA B N 1
ATOM 1760 C CA . ALA B 1 68 ? 23.590 -3.754 7.504 1.00 36.02 88 ALA B CA 1
ATOM 1761 C C . ALA B 1 68 ? 23.735 -2.900 8.759 1.00 35.83 88 ALA B C 1
ATOM 1762 O O . ALA B 1 68 ? 23.829 -3.438 9.859 1.00 36.37 88 ALA B O 1
ATOM 1764 N N . GLU B 1 69 ? 23.749 -1.579 8.604 1.00 35.84 89 GLU B N 1
ATOM 1765 C CA . GLU B 1 69 ? 23.866 -0.676 9.754 1.00 35.72 89 GLU B CA 1
ATOM 1766 C C . GLU B 1 69 ? 22.649 -0.782 10.687 1.00 34.35 89 GLU B C 1
ATOM 1767 O O . GLU B 1 69 ? 22.776 -0.808 11.906 1.00 34.12 89 GLU B O 1
ATOM 1773 N N . LEU B 1 70 ? 21.464 -0.816 10.104 1.00 33.15 90 LEU B N 1
ATOM 1774 C CA . LEU B 1 70 ? 20.263 -0.981 10.908 1.00 31.89 90 LEU B CA 1
ATOM 1775 C C . LEU B 1 70 ? 20.258 -2.355 11.593 1.00 31.49 90 LEU B C 1
ATOM 1776 O O . LEU B 1 70 ? 19.805 -2.482 12.727 1.00 31.30 90 LEU B O 1
ATOM 1781 N N . MET B 1 71 ? 20.763 -3.379 10.907 1.00 30.83 91 MET B N 1
ATOM 1782 C CA . MET B 1 71 ? 20.737 -4.715 11.466 1.00 32.36 91 MET B CA 1
ATOM 1783 C C . MET B 1 71 ? 21.603 -4.728 12.716 1.00 31.31 91 MET B C 1
ATOM 1784 O O . MET B 1 71 ? 21.232 -5.297 13.725 1.00 31.40 91 MET B O 1
ATOM 1789 N N . GLU B 1 72 ? 22.730 -4.040 12.646 1.00 31.02 92 GLU B N 1
ATOM 1790 C CA . GLU B 1 72 ? 23.637 -3.964 13.784 1.00 31.34 92 GLU B CA 1
ATOM 1791 C C . GLU B 1 72 ? 23.003 -3.162 14.893 1.00 29.79 92 GLU B C 1
ATOM 1792 O O . GLU B 1 72 ? 23.169 -3.456 16.081 1.00 29.77 92 GLU B O 1
ATOM 1798 N N . SER B 1 73 ? 22.317 -2.102 14.508 1.00 28.08 93 SER B N 1
ATOM 1799 C CA . SER B 1 73 ? 21.635 -1.266 15.483 1.00 25.71 93 SER B CA 1
ATOM 1800 C C . SER B 1 73 ? 20.578 -2.086 16.242 1.00 24.47 93 SER B C 1
ATOM 1801 O O . SER B 1 73 ? 20.445 -1.986 17.462 1.00 22.79 93 SER B O 1
ATOM 1804 N N . ALA B 1 74 ? 19.819 -2.889 15.507 1.00 23.02 94 ALA B N 1
ATOM 1805 C CA . ALA B 1 74 ? 18.803 -3.717 16.115 1.00 23.15 94 ALA B CA 1
ATOM 1806 C C . ALA B 1 74 ? 19.435 -4.709 17.073 1.00 23.77 94 ALA B C 1
ATOM 1807 O O . ALA B 1 74 ? 18.918 -4.947 18.139 1.00 22.77 94 ALA B O 1
ATOM 1809 N N . SER B 1 75 ? 20.573 -5.291 16.691 1.00 23.98 95 SER B N 1
ATOM 1810 C CA . SER B 1 75 ? 21.282 -6.209 17.595 1.00 25.42 95 SER B CA 1
ATOM 1811 C C . SER B 1 75 ? 21.652 -5.569 18.926 1.00 24.92 95 SER B C 1
ATOM 1812 O O . SER B 1 75 ? 21.456 -6.167 20.007 1.00 25.89 95 SER B O 1
ATOM 1815 N N . ILE B 1 76 ? 22.228 -4.378 18.852 1.00 25.04 96 ILE B N 1
ATOM 1816 C CA . ILE B 1 76 ? 22.575 -3.623 20.035 1.00 24.78 96 ILE B CA 1
ATOM 1817 C C . ILE B 1 76 ? 21.361 -3.320 20.902 1.00 24.81 96 ILE B C 1
ATOM 1818 O O . ILE B 1 76 ? 21.416 -3.463 22.117 1.00 23.75 96 ILE B O 1
ATOM 1823 N N . SER B 1 77 ? 20.259 -2.893 20.283 1.00 24.65 97 SER B N 1
ATOM 1824 C CA . SER B 1 77 ? 19.091 -2.551 21.067 1.00 24.50 97 SER B CA 1
ATOM 1825 C C . SER B 1 77 ? 18.474 -3.832 21.682 1.00 23.43 97 SER B C 1
ATOM 1826 O O . SER B 1 77 ? 17.945 -3.789 22.784 1.00 23.64 97 SER B O 1
ATOM 1829 N N . LEU B 1 78 ? 18.568 -4.965 20.997 1.00 23.13 98 LEU B N 1
ATOM 1830 C CA . LEU B 1 78 ? 18.041 -6.207 21.560 1.00 23.64 98 LEU B CA 1
ATOM 1831 C C . LEU B 1 78 ? 18.896 -6.599 22.784 1.00 23.86 98 LEU B C 1
ATOM 1832 O O . LEU B 1 78 ? 18.388 -7.103 23.790 1.00 22.55 98 LEU B O 1
ATOM 1837 N N . LYS B 1 79 ? 20.194 -6.356 22.697 1.00 23.64 99 LYS B N 1
ATOM 1838 C CA . LYS B 1 79 ? 21.064 -6.652 23.859 1.00 24.79 99 LYS B CA 1
ATOM 1839 C C . LYS B 1 79 ? 20.678 -5.697 24.958 1.00 24.16 99 LYS B C 1
ATOM 1840 O O . LYS B 1 79 ? 20.676 -6.057 26.108 1.00 23.09 99 LYS B O 1
ATOM 1846 N N . GLN B 1 80 ? 20.319 -4.469 24.606 1.00 23.35 100 GLN B N 1
ATOM 1847 C CA . GLN B 1 80 ? 19.852 -3.565 25.659 1.00 23.98 100 GLN B CA 1
ATOM 1848 C C . GLN B 1 80 ? 18.557 -4.069 26.352 1.00 22.43 100 GLN B C 1
ATOM 1849 O O . GLN B 1 80 ? 18.380 -3.897 27.558 1.00 20.69 100 GLN B O 1
ATOM 1855 N N . ALA B 1 81 ? 17.644 -4.654 25.583 1.00 20.64 101 ALA B N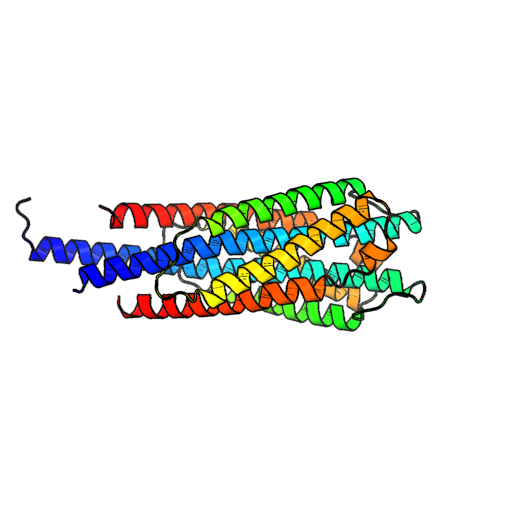 1
ATOM 1856 C CA . ALA B 1 81 ? 16.452 -5.244 26.191 1.00 20.32 101 ALA B CA 1
ATOM 1857 C C . ALA B 1 81 ? 16.843 -6.338 27.184 1.00 19.76 101 ALA B C 1
ATOM 1858 O O . ALA B 1 81 ? 16.272 -6.433 28.245 1.00 20.15 101 ALA B O 1
ATOM 1860 N N . GLU B 1 82 ? 17.777 -7.185 26.776 1.00 20.65 102 GLU B N 1
ATOM 1861 C CA . GLU B 1 82 ? 18.255 -8.286 27.612 1.00 22.95 102 GLU B CA 1
ATOM 1862 C C . GLU B 1 82 ? 18.867 -7.739 28.889 1.00 23.25 102 GLU B C 1
ATOM 1863 O O . GLU B 1 82 ? 18.586 -8.220 29.964 1.00 22.94 102 GLU B O 1
ATOM 1869 N N . LYS B 1 83 ? 19.661 -6.687 28.749 1.00 23.99 103 LYS B N 1
ATOM 1870 C CA . LYS B 1 83 ? 20.262 -6.041 29.918 1.00 25.58 103 LYS B CA 1
ATOM 1871 C C . LYS B 1 83 ? 19.208 -5.531 30.875 1.00 24.87 103 LYS B C 1
ATOM 1872 O O . LYS B 1 83 ? 19.250 -5.833 32.052 1.00 23.82 103 LYS B O 1
ATOM 1878 N N . ASN B 1 84 ? 18.235 -4.763 30.367 1.00 23.39 104 ASN B N 1
ATOM 1879 C CA . ASN B 1 84 ? 17.180 -4.264 31.236 1.00 22.75 104 ASN B CA 1
ATOM 1880 C C . ASN B 1 84 ? 16.353 -5.424 31.797 1.00 22.07 104 ASN B C 1
ATOM 1881 O O . ASN B 1 84 ? 15.887 -5.366 32.942 1.00 22.61 104 ASN B O 1
ATOM 1886 N N . TRP B 1 85 ? 16.104 -6.458 30.990 1.00 21.82 105 TRP B N 1
ATOM 1887 C CA . TRP B 1 85 ? 15.380 -7.614 31.519 1.00 21.71 105 TRP B CA 1
ATOM 1888 C C . TRP B 1 85 ? 16.132 -8.254 32.740 1.00 23.04 105 TRP B C 1
ATOM 1889 O O . TRP B 1 85 ? 15.531 -8.618 33.773 1.00 22.43 105 TRP B O 1
ATOM 1900 N N . ALA B 1 86 ? 17.440 -8.372 32.618 1.00 23.80 106 ALA B N 1
ATOM 1901 C CA . ALA B 1 86 ? 18.214 -8.991 33.706 1.00 25.10 106 ALA B CA 1
ATOM 1902 C C . ALA B 1 86 ? 18.144 -8.091 34.945 1.00 26.10 106 ALA B C 1
ATOM 1903 O O . ALA B 1 86 ? 18.144 -8.576 36.073 1.00 26.56 106 ALA B O 1
ATOM 1905 N N . ASP B 1 87 ? 18.051 -6.783 34.739 1.00 25.93 107 ASP B N 1
ATOM 1906 C CA . ASP B 1 87 ? 17.918 -5.869 35.872 1.00 26.63 107 ASP B CA 1
ATOM 1907 C C . ASP B 1 87 ? 16.624 -6.191 36.594 1.00 26.53 107 ASP B C 1
ATOM 1908 O O . ASP B 1 87 ? 16.594 -6.362 37.817 1.00 25.77 107 ASP B O 1
ATOM 1913 N N . TYR B 1 88 ? 15.548 -6.236 35.808 1.00 25.42 108 TYR B N 1
ATOM 1914 C CA . TYR B 1 88 ? 14.225 -6.512 36.326 1.00 25.25 108 TYR B CA 1
ATOM 1915 C C . TYR B 1 88 ? 14.150 -7.870 37.004 1.00 26.26 108 TYR B C 1
ATOM 1916 O O . TYR B 1 88 ? 13.545 -7.968 38.058 1.00 26.30 108 TYR B O 1
ATOM 1925 N N . GLU B 1 89 ? 14.709 -8.903 36.372 1.00 28.15 109 GLU B N 1
ATOM 1926 C CA . GLU B 1 89 ? 14.655 -10.286 36.887 1.00 31.13 109 GLU B CA 1
ATOM 1927 C C . GLU B 1 89 ? 15.365 -10.489 38.229 1.00 32.81 109 GLU B C 1
ATOM 1928 O O . GLU B 1 89 ? 15.019 -11.411 38.962 1.00 32.28 109 GLU B O 1
ATOM 1934 N N . ALA B 1 90 ? 16.346 -9.643 38.535 1.00 34.35 110 ALA B N 1
ATOM 1935 C CA . ALA B 1 90 ? 17.104 -9.774 39.777 1.00 37.43 110 ALA B CA 1
ATOM 1936 C C . ALA B 1 90 ? 16.446 -9.055 40.938 1.00 39.24 110 ALA B C 1
ATOM 1937 O O . ALA B 1 90 ? 16.828 -9.262 42.098 1.00 39.92 110 ALA B O 1
ATOM 1939 N N . LEU B 1 91 ? 15.454 -8.218 40.638 1.00 40.63 111 LEU B N 1
ATOM 1940 C CA . LEU B 1 91 ? 14.791 -7.458 41.683 1.00 42.40 111 LEU B CA 1
ATOM 1941 C C . LEU B 1 91 ? 13.861 -8.290 42.552 1.00 44.19 111 LEU B C 1
ATOM 1942 O O . LEU B 1 91 ? 13.250 -9.258 42.104 1.00 44.50 111 LEU B O 1
ATOM 1947 N N . PRO B 1 92 ? 13.794 -7.906 43.814 1.00 45.92 112 PRO B N 1
ATOM 1948 C CA . PRO B 1 92 ? 12.867 -8.493 44.787 1.00 46.84 112 PRO B CA 1
ATOM 1949 C C . PRO B 1 92 ? 11.400 -8.212 44.441 1.00 47.24 112 PRO B C 1
ATOM 1950 O O . PRO B 1 92 ? 11.055 -7.123 43.988 1.00 47.28 112 PRO B O 1
ATOM 1954 N N . ARG B 1 93 ? 10.538 -9.196 44.663 1.00 47.78 113 ARG B N 1
ATOM 1955 C CA . ARG B 1 93 ? 9.108 -9.028 44.412 1.00 48.16 113 ARG B CA 1
ATOM 1956 C C . ARG B 1 93 ? 8.332 -8.830 45.711 1.00 47.78 113 ARG B C 1
ATOM 1957 O O . ARG B 1 93 ? 8.666 -9.430 46.728 1.00 48.30 113 ARG B O 1
ATOM 1965 N N . ASP B 1 94 ? 7.314 -7.978 45.690 1.00 46.55 114 ASP B N 1
ATOM 1966 C CA . ASP B 1 94 ? 6.439 -7.809 46.844 1.00 46.22 114 ASP B CA 1
ATOM 1967 C C . ASP B 1 94 ? 5.657 -9.122 47.011 1.00 46.01 114 ASP B C 1
ATOM 1968 O O . ASP B 1 94 ? 5.351 -9.786 46.030 1.00 45.44 114 ASP B O 1
ATOM 1973 N N . PRO B 1 95 ? 5.350 -9.496 48.254 1.00 45.77 115 PRO B N 1
ATOM 1974 C CA . PRO B 1 95 ? 4.571 -10.712 48.537 1.00 44.69 115 PRO B CA 1
ATOM 1975 C C . PRO B 1 95 ? 3.207 -10.736 47.847 1.00 43.48 115 PRO B C 1
ATOM 1976 O O . PRO B 1 95 ? 2.738 -11.793 47.437 1.00 43.12 115 PRO B O 1
ATOM 1980 N N . ARG B 1 96 ? 2.571 -9.579 47.720 1.00 42.09 116 ARG B N 1
ATOM 1981 C CA . ARG B 1 96 ? 1.226 -9.540 47.160 1.00 40.95 116 ARG B CA 1
ATOM 1982 C C . ARG B 1 96 ? 1.178 -9.564 45.643 1.00 39.03 116 ARG B C 1
ATOM 1983 O O . ARG B 1 96 ? 0.108 -9.613 45.060 1.00 38.53 116 ARG B O 1
ATOM 1991 N N . GLN B 1 97 ? 2.333 -9.498 44.997 1.00 36.33 117 GLN B N 1
ATOM 1992 C CA . GLN B 1 97 ? 2.335 -9.535 43.554 1.00 32.89 117 GLN B CA 1
ATOM 1993 C C . GLN B 1 97 ? 2.071 -10.958 43.095 1.00 31.08 117 GLN B C 1
ATOM 1994 O O . GLN B 1 97 ? 2.533 -11.926 43.723 1.00 30.05 117 GLN B O 1
ATOM 2000 N N . SER B 1 98 ? 1.341 -11.073 41.991 1.00 28.60 118 SER B N 1
ATOM 2001 C CA . SER B 1 98 ? 0.988 -12.374 41.448 1.00 27.01 118 SER B CA 1
ATOM 2002 C C . SER B 1 98 ? 2.202 -13.120 40.918 1.00 26.25 118 SER B C 1
ATOM 2003 O O . SER B 1 98 ? 2.900 -12.637 40.028 1.00 23.91 118 SER B O 1
ATOM 2006 N N . THR B 1 99 ? 2.464 -14.304 41.454 1.00 26.24 119 THR B N 1
ATOM 2007 C CA . THR B 1 99 ? 3.536 -15.113 40.883 1.00 26.53 119 THR B CA 1
ATOM 2008 C C . THR B 1 99 ? 3.160 -15.680 39.492 1.00 25.62 119 THR B C 1
ATOM 2009 O O . THR B 1 99 ? 4.001 -15.823 38.598 1.00 23.99 119 THR B O 1
ATOM 2013 N N . ALA B 1 100 ? 1.898 -16.044 39.300 1.00 25.52 120 ALA B N 1
ATOM 2014 C CA . ALA B 1 100 ? 1.472 -16.506 37.978 1.00 25.57 120 ALA B CA 1
ATOM 2015 C C . ALA B 1 100 ? 1.666 -15.418 36.900 1.00 25.78 120 ALA B C 1
ATOM 2016 O O . ALA B 1 100 ? 2.047 -15.709 35.775 1.00 25.48 120 ALA B O 1
ATOM 2018 N N . ALA B 1 101 ? 1.354 -14.176 37.237 1.00 26.51 121 ALA B N 1
ATOM 2019 C CA . ALA B 1 101 ? 1.514 -13.070 36.300 1.00 26.48 121 ALA B CA 1
ATOM 2020 C C . ALA B 1 101 ? 3.000 -12.844 35.989 1.00 26.40 121 ALA B C 1
ATOM 2021 O O . ALA B 1 101 ? 3.381 -12.626 34.840 1.00 26.30 121 ALA B O 1
ATOM 2023 N N . ALA B 1 102 ? 3.832 -12.960 37.018 1.00 25.96 122 ALA B N 1
ATOM 2024 C CA . ALA B 1 102 ? 5.277 -12.776 36.858 1.00 25.66 122 ALA B CA 1
ATOM 2025 C C . ALA B 1 102 ? 5.837 -13.847 35.939 1.00 25.27 122 ALA B C 1
ATOM 2026 O O . ALA B 1 102 ? 6.819 -13.600 35.242 1.00 25.67 122 ALA B O 1
ATOM 2028 N N . ALA B 1 103 ? 5.234 -15.044 35.943 1.00 24.97 123 ALA B N 1
ATOM 2029 C CA . ALA B 1 103 ? 5.690 -16.101 35.040 1.00 26.04 123 ALA B CA 1
ATOM 2030 C C . ALA B 1 103 ? 5.195 -15.908 33.602 1.00 26.37 123 ALA B C 1
ATOM 2031 O O . ALA B 1 103 ? 5.904 -16.159 32.641 1.00 26.98 123 ALA B O 1
ATOM 2033 N N . GLU B 1 104 ? 3.997 -15.398 33.478 1.00 26.31 124 GLU B N 1
ATOM 2034 C CA . GLU B 1 104 ? 3.409 -15.102 32.168 1.00 27.54 124 GLU B CA 1
ATOM 2035 C C . GLU B 1 104 ? 4.102 -13.896 31.509 1.00 26.95 124 GLU B C 1
ATOM 2036 O O . GLU B 1 104 ? 4.258 -13.852 30.294 1.00 26.78 124 GLU B O 1
ATOM 2042 N N . ILE B 1 105 ? 4.563 -12.921 32.290 1.00 26.45 125 ILE B N 1
ATOM 2043 C CA . ILE B 1 105 ? 5.282 -11.836 31.620 1.00 25.79 125 ILE B CA 1
ATOM 2044 C C . ILE B 1 105 ? 6.601 -12.370 31.093 1.00 23.99 125 ILE B C 1
ATOM 2045 O O . ILE B 1 105 ? 7.007 -12.053 29.984 1.00 22.54 125 ILE B O 1
ATOM 2050 N N . LYS B 1 106 ? 7.251 -13.213 31.881 1.00 23.29 126 LYS B N 1
ATOM 2051 C CA . LYS B 1 106 ? 8.457 -13.867 31.435 1.00 23.96 126 LYS B CA 1
ATOM 2052 C C . LYS B 1 106 ? 8.209 -14.743 30.194 1.00 23.94 126 LYS B C 1
ATOM 2053 O O . LYS B 1 106 ? 8.975 -14.709 29.203 1.00 23.94 126 LYS B O 1
ATOM 2059 N N . ARG B 1 107 ? 7.138 -15.524 30.216 1.00 23.66 127 ARG B N 1
ATOM 2060 C CA . ARG B 1 107 ? 6.835 -16.373 29.064 1.00 25.59 127 ARG B CA 1
ATOM 2061 C C . ARG B 1 107 ? 6.648 -15.524 27.819 1.00 24.14 127 ARG B C 1
ATOM 2062 O O . ARG B 1 107 ? 7.134 -15.880 26.738 1.00 24.37 127 ARG B O 1
ATOM 2070 N N . ASN B 1 108 ? 5.937 -14.406 27.964 1.00 24.20 128 ASN B N 1
ATOM 2071 C CA . ASN B 1 108 ? 5.688 -13.542 26.801 1.00 23.64 128 ASN B CA 1
ATOM 2072 C C . ASN B 1 108 ? 6.921 -12.717 26.367 1.00 22.78 128 ASN B C 1
ATOM 2073 O O . ASN B 1 108 ? 7.153 -12.502 25.197 1.00 23.42 128 ASN B O 1
ATOM 2078 N N . TYR B 1 109 ? 7.721 -12.252 27.318 1.00 23.70 129 TYR B N 1
ATOM 2079 C CA . TYR B 1 109 ? 8.994 -11.622 26.960 1.00 21.84 129 TYR B CA 1
ATOM 2080 C C . TYR B 1 109 ? 9.844 -12.571 26.136 1.00 22.78 129 TYR B C 1
ATOM 2081 O O . TYR B 1 109 ? 10.432 -12.187 25.143 1.00 22.77 129 TYR B O 1
ATOM 2090 N N . ASP B 1 110 ? 9.947 -13.820 26.565 1.00 23.33 130 ASP B N 1
ATOM 2091 C CA . ASP B 1 110 ? 10.758 -14.773 25.830 1.00 25.09 130 ASP B CA 1
ATOM 2092 C C . ASP B 1 110 ? 10.278 -14.916 24.395 1.00 24.56 130 ASP B C 1
ATOM 2093 O O . ASP B 1 110 ? 11.071 -14.924 23.490 1.00 26.18 130 ASP B O 1
ATOM 2098 N N . ILE B 1 111 ? 8.972 -15.047 24.202 1.00 25.98 131 ILE B N 1
ATOM 2099 C CA . ILE B 1 111 ? 8.412 -15.189 22.834 1.00 26.34 131 ILE B CA 1
ATOM 2100 C C . ILE B 1 111 ? 8.758 -14.005 21.933 1.00 25.22 131 ILE B C 1
ATOM 2101 O O . ILE B 1 111 ? 9.270 -14.151 20.800 1.00 24.31 131 ILE B O 1
ATOM 2106 N N . TYR B 1 112 ? 8.466 -12.828 22.452 1.00 24.79 132 TYR B N 1
ATOM 2107 C CA . TYR B 1 112 ? 8.721 -11.579 21.745 1.00 24.14 132 TYR B CA 1
ATOM 2108 C C . TYR B 1 112 ? 10.226 -11.369 21.546 1.00 24.29 132 TYR B C 1
ATOM 2109 O O . TYR B 1 112 ? 10.647 -11.065 20.451 1.00 23.95 132 TYR B O 1
ATOM 2118 N N . HIS B 1 113 ? 11.047 -11.548 22.599 1.00 24.00 133 HIS B N 1
ATOM 2119 C CA . HIS B 1 113 ? 12.493 -11.411 22.438 1.00 24.04 133 HIS B CA 1
ATOM 2120 C C . HIS B 1 113 ? 13.052 -12.385 21.377 1.00 24.49 133 HIS B C 1
ATOM 2121 O O . HIS B 1 113 ? 13.808 -12.009 20.459 1.00 23.08 133 HIS B O 1
ATOM 2128 N N . ASN B 1 114 ? 12.639 -13.642 21.500 1.00 24.54 134 ASN B N 1
ATOM 2129 C CA . ASN B 1 114 ? 13.087 -14.666 20.570 1.00 25.70 134 ASN B CA 1
ATOM 2130 C C . ASN B 1 114 ? 12.684 -14.364 19.145 1.00 24.18 134 ASN B C 1
ATOM 2131 O O . ASN B 1 114 ? 13.431 -14.630 18.222 1.00 22.93 134 ASN B O 1
ATOM 2136 N N . ALA B 1 115 ? 11.494 -13.802 18.973 1.00 24.49 135 ALA B N 1
ATOM 2137 C CA . ALA B 1 115 ? 11.025 -13.418 17.646 1.00 23.94 135 ALA B CA 1
ATOM 2138 C C . ALA B 1 115 ? 11.959 -12.370 17.032 1.00 23.81 135 ALA B C 1
ATOM 2139 O O . ALA B 1 115 ? 12.334 -12.452 15.837 1.00 22.94 135 ALA B O 1
ATOM 2141 N N . LEU B 1 116 ? 12.349 -11.388 17.847 1.00 22.60 136 LEU B N 1
ATOM 2142 C CA . LEU B 1 116 ? 13.253 -10.344 17.354 1.00 23.10 136 LEU B CA 1
ATOM 2143 C C . LEU B 1 116 ? 14.649 -10.896 17.035 1.00 23.65 136 LEU B C 1
ATOM 2144 O O . LEU B 1 116 ? 15.244 -10.538 16.029 1.00 22.04 136 LEU B O 1
ATOM 2149 N N . ALA B 1 117 ? 15.160 -11.760 17.916 1.00 24.81 137 ALA B N 1
ATOM 2150 C CA . ALA B 1 117 ? 16.404 -12.467 17.681 1.00 25.72 137 ALA B CA 1
ATOM 2151 C C . ALA B 1 117 ? 16.346 -13.217 16.362 1.00 27.16 137 ALA B C 1
ATOM 2152 O O . ALA B 1 117 ? 17.296 -13.189 15.591 1.00 28.19 137 ALA B O 1
ATOM 2154 N N . GLU B 1 118 ? 15.229 -13.879 16.094 1.00 28.13 138 GLU B N 1
ATOM 2155 C CA . GLU B 1 118 ? 15.054 -14.598 14.831 1.00 29.60 138 GLU B CA 1
ATOM 2156 C C . GLU B 1 118 ? 15.071 -13.673 13.583 1.00 29.88 138 GLU B C 1
ATOM 2157 O O . GLU B 1 118 ? 15.754 -13.959 12.575 1.00 29.26 138 GLU B O 1
ATOM 2163 N N . LEU B 1 119 ? 14.376 -12.534 13.656 1.00 29.82 139 LEU B N 1
ATOM 2164 C CA . LEU B 1 119 ? 14.365 -11.572 12.551 1.00 29.00 139 LEU B CA 1
ATOM 2165 C C . LEU B 1 119 ? 15.774 -11.102 12.197 1.00 30.25 139 LEU B C 1
ATOM 2166 O O . LEU B 1 119 ? 16.128 -10.993 11.013 1.00 29.84 139 LEU B O 1
ATOM 2171 N N . ILE B 1 120 ? 16.587 -10.826 13.216 1.00 30.20 140 ILE B N 1
ATOM 2172 C CA . ILE B 1 120 ? 17.956 -10.419 12.979 1.00 31.49 140 ILE B CA 1
ATOM 2173 C C . ILE B 1 120 ? 18.717 -11.566 12.272 1.00 32.87 140 ILE B C 1
ATOM 2174 O O . ILE B 1 120 ? 19.483 -11.331 11.369 1.00 32.44 140 ILE B O 1
ATOM 2179 N N . GLN B 1 121 ? 18.482 -12.799 12.701 1.00 35.60 141 GLN B N 1
ATOM 2180 C CA . GLN B 1 121 ? 19.119 -13.962 12.097 1.00 38.07 141 GLN B CA 1
ATOM 2181 C C . GLN B 1 121 ? 18.695 -14.072 10.646 1.00 38.49 141 GLN B C 1
ATOM 2182 O O . GLN B 1 121 ? 19.532 -14.234 9.747 1.00 38.42 141 GLN B O 1
ATOM 2188 N N . LEU B 1 122 ? 17.387 -13.977 10.424 1.00 39.86 142 LEU B N 1
ATOM 2189 C CA . LEU B 1 122 ? 16.818 -14.113 9.092 1.00 41.46 142 LEU B CA 1
ATOM 2190 C C . LEU B 1 122 ? 17.407 -13.092 8.155 1.00 42.72 142 LEU B C 1
ATOM 2191 O O . LEU B 1 122 ? 17.711 -13.397 7.001 1.00 42.97 142 LEU B O 1
ATOM 2196 N N . LEU B 1 123 ? 17.572 -11.873 8.660 1.00 43.63 143 LEU B N 1
ATOM 2197 C CA . LEU B 1 123 ? 18.126 -10.779 7.870 1.00 44.67 143 LEU B CA 1
ATOM 2198 C C . LEU B 1 123 ? 19.590 -11.036 7.453 1.00 45.52 143 LEU B C 1
ATOM 2199 O O . LEU B 1 123 ? 19.898 -11.028 6.263 1.00 46.00 143 LEU B O 1
ATOM 2204 N N . GLY B 1 124 ? 20.477 -11.290 8.421 1.00 46.61 144 GLY B N 1
ATOM 2205 C CA . GLY B 1 124 ? 21.880 -11.553 8.132 1.00 47.91 144 GLY B CA 1
ATOM 2206 C C . GLY B 1 124 ? 22.156 -12.869 7.410 1.00 48.95 144 GLY B C 1
ATOM 2207 O O . GLY B 1 124 ? 23.286 -13.355 7.381 1.00 49.25 144 GLY B O 1
ATOM 2208 N N . ALA B 1 125 ? 21.113 -13.457 6.839 1.00 49.73 145 ALA B N 1
ATOM 2209 C CA . ALA B 1 125 ? 21.237 -14.704 6.093 1.00 50.64 145 ALA B CA 1
ATOM 2210 C C . ALA B 1 125 ? 20.523 -14.547 4.763 1.00 51.01 145 ALA B C 1
ATOM 2211 O O . ALA B 1 125 ? 20.353 -15.521 4.024 1.00 51.38 145 ALA B O 1
ATOM 2213 N N . GLY B 1 126 ? 20.095 -13.316 4.485 1.00 50.99 146 GLY B N 1
ATOM 2214 C CA . GLY B 1 126 ? 19.400 -12.978 3.260 1.00 51.10 146 GLY B CA 1
ATOM 2215 C C . GLY B 1 126 ? 18.028 -13.612 3.133 1.00 51.24 146 GLY B C 1
ATOM 2216 O O . GLY B 1 126 ? 17.400 -13.516 2.079 1.00 51.46 146 GLY B O 1
ATOM 2217 N N . LYS B 1 127 ? 17.548 -14.253 4.197 1.00 51.08 147 LYS B N 1
ATOM 2218 C CA . LYS B 1 127 ? 16.245 -14.913 4.140 1.00 50.98 147 LYS B CA 1
ATOM 2219 C C . LYS B 1 127 ? 15.124 -13.890 4.253 1.00 51.04 147 LYS B C 1
ATOM 2220 O O . LYS B 1 127 ? 14.308 -13.899 5.191 1.00 50.74 147 LYS B O 1
ATOM 2226 N N . ILE B 1 128 ? 15.089 -13.019 3.255 1.00 50.60 148 ILE B N 1
ATOM 2227 C CA . ILE B 1 128 ? 14.151 -11.914 3.201 1.00 50.65 148 ILE B CA 1
ATOM 2228 C C . ILE B 1 128 ? 12.677 -12.284 3.271 1.00 50.23 148 ILE B C 1
ATOM 2229 O O . ILE B 1 128 ? 11.896 -11.589 3.917 1.00 50.05 148 ILE B O 1
ATOM 2234 N N . ASN B 1 129 ? 12.279 -13.353 2.592 1.00 49.86 149 ASN B N 1
ATOM 2235 C CA . ASN B 1 129 ? 10.875 -13.734 2.599 1.00 49.18 149 ASN B CA 1
ATOM 2236 C C . ASN B 1 129 ? 10.414 -14.067 4.006 1.00 48.04 149 ASN B C 1
ATOM 2237 O O . ASN B 1 129 ? 9.379 -13.596 4.476 1.00 48.25 149 ASN B O 1
ATOM 2242 N N . GLU B 1 130 ? 11.197 -14.893 4.678 1.00 46.89 150 GLU B N 1
ATOM 2243 C CA . GLU B 1 130 ? 10.880 -15.299 6.025 1.00 46.03 150 GLU B CA 1
ATOM 2244 C C . GLU B 1 130 ? 10.865 -14.067 6.941 1.00 44.12 150 GLU B C 1
ATOM 2245 O O . GLU B 1 130 ? 10.037 -13.954 7.825 1.00 43.38 150 GLU B O 1
ATOM 2251 N N . PHE B 1 131 ? 11.787 -13.147 6.701 1.00 42.31 151 PHE B N 1
ATOM 2252 C CA . PHE B 1 131 ? 11.869 -11.911 7.475 1.00 41.00 151 PHE B CA 1
ATOM 2253 C C . PHE B 1 131 ? 10.562 -11.117 7.420 1.00 41.06 151 PHE B C 1
ATOM 2254 O O . PHE B 1 131 ? 10.000 -10.740 8.450 1.00 39.94 151 PHE B O 1
ATOM 2262 N N . PHE B 1 132 ? 10.079 -10.862 6.208 1.00 40.97 152 PHE B N 1
ATOM 2263 C CA . PHE B 1 132 ? 8.856 -10.096 6.044 1.00 41.64 152 PHE B CA 1
ATOM 2264 C C . PHE B 1 132 ? 7.622 -10.905 6.443 1.00 41.90 152 PHE B C 1
ATOM 2265 O O . PHE B 1 132 ? 6.574 -10.347 6.742 1.00 42.20 152 PHE B O 1
ATOM 2273 N N . ASP B 1 133 ? 7.752 -12.219 6.441 1.00 42.83 153 ASP B N 1
ATOM 2274 C CA . ASP B 1 133 ? 6.634 -13.101 6.757 1.00 43.96 153 ASP B CA 1
ATOM 2275 C C . ASP B 1 133 ? 6.280 -13.098 8.246 1.00 43.81 153 ASP B C 1
ATOM 2276 O O . ASP B 1 133 ? 5.106 -12.954 8.602 1.00 43.94 153 ASP B O 1
ATOM 2281 N N . GLN B 1 134 ? 7.290 -13.234 9.108 1.00 42.44 154 GLN B N 1
ATOM 2282 C CA . GLN B 1 134 ? 7.056 -13.339 10.555 1.00 41.78 154 GLN B CA 1
ATOM 2283 C C . GLN B 1 134 ? 5.918 -12.493 11.119 1.00 40.97 154 GLN B C 1
ATOM 2284 O O . GLN B 1 134 ? 5.887 -11.297 10.942 1.00 42.01 154 GLN B O 1
ATOM 2290 N N . PRO B 1 135 ? 4.979 -13.130 11.801 1.00 40.66 155 PRO B N 1
ATOM 2291 C CA . PRO B 1 135 ? 3.870 -12.442 12.476 1.00 40.05 155 PRO B CA 1
ATOM 2292 C C . PRO B 1 135 ? 4.296 -11.786 13.790 1.00 39.20 155 PRO B C 1
ATOM 2293 O O . PRO B 1 135 ? 3.763 -12.066 14.873 1.00 39.66 155 PRO B O 1
ATOM 2297 N N . THR B 1 136 ? 5.252 -10.879 13.690 1.00 38.33 156 THR B N 1
ATOM 2298 C CA . THR B 1 136 ? 5.810 -10.211 14.856 1.00 35.65 156 THR B CA 1
ATOM 2299 C C . THR B 1 136 ? 4.762 -9.557 15.746 1.00 34.94 156 THR B C 1
ATOM 2300 O O . THR B 1 136 ? 4.831 -9.644 16.976 1.00 34.20 156 THR B O 1
ATOM 2304 N N . GLN B 1 137 ? 3.771 -8.924 15.123 1.00 33.69 157 GLN B N 1
ATOM 2305 C CA . GLN B 1 137 ? 2.752 -8.219 15.851 1.00 32.45 157 GLN B CA 1
ATOM 2306 C C . GLN B 1 137 ? 2.056 -9.050 16.901 1.00 32.30 157 GLN B C 1
ATOM 2307 O O . GLN B 1 137 ? 1.794 -8.563 17.993 1.00 32.63 157 GLN B O 1
ATOM 2313 N N . GLY B 1 138 ? 1.747 -10.301 16.572 1.00 32.36 158 GLY B N 1
ATOM 2314 C CA . GLY B 1 138 ? 1.104 -11.163 17.541 1.00 32.74 158 GLY B CA 1
ATOM 2315 C C . GLY B 1 138 ? 2.028 -11.387 18.738 1.00 31.94 158 GLY B C 1
ATOM 2316 O O . GLY B 1 138 ? 1.577 -11.385 19.878 1.00 33.22 158 GLY B O 1
ATOM 2317 N N . TYR B 1 139 ? 3.320 -11.545 18.480 1.00 31.59 159 TYR B N 1
ATOM 2318 C CA . TYR B 1 139 ? 4.282 -11.804 19.565 1.00 31.00 159 TYR B CA 1
ATOM 2319 C C . TYR B 1 139 ? 4.372 -10.606 20.504 1.00 30.11 159 TYR B C 1
ATOM 2320 O O . TYR B 1 139 ? 4.386 -10.766 21.718 1.00 30.33 159 TYR B O 1
ATOM 2329 N N . GLN B 1 140 ? 4.421 -9.409 19.936 1.00 29.38 160 GLN B N 1
ATOM 2330 C CA . GLN B 1 140 ? 4.454 -8.189 20.725 1.00 28.41 160 GLN B CA 1
ATOM 2331 C C . GLN B 1 140 ? 3.179 -8.035 21.547 1.00 28.36 160 GLN B C 1
ATOM 2332 O O . GLN B 1 140 ? 3.200 -7.689 22.744 1.00 26.50 160 GLN B O 1
ATOM 2338 N N . ASP B 1 141 ? 2.045 -8.310 20.906 1.00 27.88 161 ASP B N 1
ATOM 2339 C CA . ASP B 1 141 ? 0.781 -8.174 21.598 1.00 28.06 161 ASP B CA 1
ATOM 2340 C C . ASP B 1 141 ? 0.678 -9.064 22.828 1.00 26.83 161 ASP B C 1
ATOM 2341 O O . ASP B 1 141 ? 0.103 -8.671 23.814 1.00 27.11 161 ASP B O 1
ATOM 2346 N N . GLY B 1 142 ? 1.237 -10.260 22.758 1.00 26.90 162 GLY B N 1
ATOM 2347 C CA . GLY B 1 142 ? 1.217 -11.175 23.883 1.00 26.55 162 GLY B CA 1
ATOM 2348 C C . GLY B 1 142 ? 1.949 -10.569 25.080 1.00 26.24 162 GLY B C 1
ATOM 2349 O O . GLY B 1 142 ? 1.493 -10.658 26.227 1.00 25.99 162 GLY B O 1
ATOM 2350 N N . PHE B 1 143 ? 3.071 -9.923 24.801 1.00 25.77 163 PHE B N 1
ATOM 2351 C CA . PHE B 1 143 ? 3.841 -9.331 25.876 1.00 26.20 163 PHE B CA 1
ATOM 2352 C C . PHE B 1 143 ? 3.088 -8.132 26.400 1.00 27.15 163 PHE B C 1
ATOM 2353 O O . PHE B 1 143 ? 2.926 -7.936 27.590 1.00 27.54 163 PHE B O 1
ATOM 2361 N N . GLU B 1 144 ? 2.612 -7.312 25.478 1.00 28.36 164 GLU B N 1
ATOM 2362 C CA . GLU B 1 144 ? 1.967 -6.086 25.863 1.00 29.78 164 GLU B CA 1
ATOM 2363 C C . GLU B 1 144 ? 0.798 -6.323 26.816 1.00 30.17 164 GLU B C 1
ATOM 2364 O O . GLU B 1 144 ? 0.649 -5.631 27.821 1.00 29.28 164 GLU B O 1
ATOM 2370 N N . LYS B 1 145 ? -0.040 -7.305 26.480 1.00 30.96 165 LYS B N 1
ATOM 2371 C CA . LYS B 1 145 ? -1.179 -7.633 27.318 1.00 31.80 165 LYS B CA 1
ATOM 2372 C C . LYS B 1 145 ? -0.759 -7.962 28.748 1.00 30.96 165 LYS B C 1
ATOM 2373 O O . LYS B 1 145 ? -1.386 -7.512 29.685 1.00 30.73 165 LYS B O 1
ATOM 2379 N N . GLN B 1 146 ? 0.305 -8.742 28.922 1.00 30.65 166 GLN B N 1
ATOM 2380 C CA . GLN B 1 146 ? 0.762 -9.071 30.261 1.00 30.29 166 GLN B CA 1
ATOM 2381 C C . GLN B 1 146 ? 1.326 -7.824 30.919 1.00 29.69 166 GLN B C 1
ATOM 2382 O O . GLN B 1 146 ? 1.096 -7.558 32.061 1.00 29.47 166 GLN B O 1
ATOM 2388 N N . TYR B 1 147 ? 2.065 -7.056 30.154 1.00 29.93 167 TYR B N 1
ATOM 2389 C CA . TYR B 1 147 ? 2.616 -5.824 30.675 1.00 29.69 167 TYR B CA 1
ATOM 2390 C C . TYR B 1 147 ? 1.500 -4.895 31.209 1.00 29.37 167 TYR B C 1
ATOM 2391 O O . TYR B 1 147 ? 1.617 -4.315 32.283 1.00 28.34 167 TYR B O 1
ATOM 2400 N N . VAL B 1 148 ? 0.403 -4.778 30.485 1.00 29.53 168 VAL B N 1
ATOM 2401 C CA . VAL B 1 148 ? -0.688 -3.938 30.963 1.00 30.97 168 VAL B CA 1
ATOM 2402 C C . VAL B 1 148 ? -1.309 -4.428 32.271 1.00 31.08 168 VAL B C 1
ATOM 2403 O O . VAL B 1 148 ? -1.572 -3.643 33.184 1.00 30.93 168 VAL B O 1
ATOM 2407 N N . ALA B 1 149 ? -1.511 -5.731 32.375 1.00 31.31 169 ALA B N 1
ATOM 2408 C CA . ALA B 1 149 ? -2.068 -6.302 33.597 1.00 31.73 169 ALA B CA 1
ATOM 2409 C C . ALA B 1 149 ? -1.127 -6.085 34.782 1.00 31.32 169 ALA B C 1
ATOM 2410 O O . ALA B 1 149 ? -1.552 -5.763 35.894 1.00 31.72 169 ALA B O 1
ATOM 2412 N N . TYR B 1 150 ? 0.157 -6.313 34.541 1.00 31.54 170 TYR B N 1
ATOM 2413 C CA . TYR B 1 150 ? 1.178 -6.101 35.556 1.00 31.05 170 TYR B CA 1
ATOM 2414 C C . TYR B 1 150 ? 1.146 -4.669 36.071 1.00 30.78 170 TYR B C 1
ATOM 2415 O O . TYR B 1 150 ? 1.181 -4.416 37.278 1.00 28.23 170 TYR B O 1
ATOM 2424 N N . MET B 1 151 ? 1.065 -3.736 35.129 1.00 31.57 171 MET B N 1
ATOM 2425 C CA . MET B 1 151 ? 0.971 -2.300 35.456 1.00 33.12 171 MET B CA 1
ATOM 2426 C C . MET B 1 151 ? -0.312 -2.039 36.236 1.00 33.30 171 MET B C 1
ATOM 2427 O O . MET B 1 151 ? -0.321 -1.281 37.202 1.00 31.53 171 MET B O 1
ATOM 2432 N N . GLU B 1 152 ? -1.413 -2.642 35.807 1.00 34.66 172 GLU B N 1
ATOM 2433 C CA . GLU B 1 152 ? -2.667 -2.386 36.498 1.00 36.17 172 GLU B CA 1
ATOM 2434 C C . GLU B 1 152 ? -2.560 -2.903 37.916 1.00 36.07 172 GLU B C 1
ATOM 2435 O O . GLU B 1 152 ? -3.036 -2.260 38.838 1.00 36.17 172 GLU B O 1
ATOM 2441 N N . GLN B 1 153 ? -1.905 -4.046 38.097 1.00 36.35 173 GLN B N 1
ATOM 2442 C CA . GLN B 1 153 ? -1.709 -4.616 39.432 1.00 37.13 173 GLN B CA 1
ATOM 2443 C C . GLN B 1 153 ? -0.884 -3.662 40.281 1.00 37.61 173 GLN B C 1
ATOM 2444 O O . GLN B 1 153 ? -1.198 -3.403 41.446 1.00 38.87 173 GLN B O 1
ATOM 2450 N N . ASN B 1 154 ? 0.201 -3.165 39.706 1.00 37.62 174 ASN B N 1
ATOM 2451 C CA . ASN B 1 154 ? 1.031 -2.246 40.436 1.00 38.37 174 ASN B CA 1
ATOM 2452 C C . ASN B 1 154 ? 0.262 -0.985 40.815 1.00 38.43 174 ASN B C 1
ATOM 2453 O O . ASN B 1 154 ? 0.472 -0.452 41.898 1.00 37.58 174 ASN B O 1
ATOM 2458 N N . ASP B 1 155 ? -0.625 -0.521 39.936 1.00 38.77 175 ASP B N 1
ATOM 2459 C CA . ASP B 1 155 ? -1.435 0.651 40.255 1.00 40.46 175 ASP B CA 1
ATOM 2460 C C . ASP B 1 155 ? -2.269 0.379 41.525 1.00 42.21 175 ASP B C 1
ATOM 2461 O O . ASP B 1 155 ? -2.374 1.230 42.427 1.00 42.50 175 ASP B O 1
ATOM 2466 N N . ARG B 1 156 ? -2.851 -0.815 41.605 1.00 43.57 176 ARG B N 1
ATOM 2467 C CA . ARG B 1 156 ? -3.667 -1.156 42.763 1.00 45.19 176 ARG B CA 1
ATOM 2468 C C . ARG B 1 156 ? -2.851 -1.158 44.035 1.00 45.80 176 ARG B C 1
ATOM 2469 O O . ARG B 1 156 ? -3.314 -0.684 45.070 1.00 45.76 176 ARG B O 1
ATOM 2477 N N . LEU B 1 157 ? -1.641 -1.700 43.961 1.00 46.38 177 LEU B N 1
ATOM 2478 C CA . LEU B 1 157 ? -0.745 -1.723 45.106 1.00 47.20 177 LEU B CA 1
ATOM 2479 C C . LEU B 1 157 ? -0.280 -0.314 45.477 1.00 48.26 177 LEU B C 1
ATOM 2480 O O . LEU B 1 157 ? 0.134 -0.059 46.612 1.00 48.27 177 LEU B O 1
ATOM 2485 N N . HIS B 1 158 ? -0.327 0.583 44.499 1.00 49.60 178 HIS B N 1
ATOM 2486 C CA . HIS B 1 158 ? 0.065 1.965 44.697 1.00 50.97 178 HIS B CA 1
ATOM 2487 C C . HIS B 1 158 ? -1.061 2.663 45.442 1.00 51.63 178 HIS B C 1
ATOM 2488 O O . HIS B 1 158 ? -0.850 3.293 46.479 1.00 51.41 178 HIS B O 1
ATOM 2495 N N . ASP B 1 159 ? -2.270 2.522 44.908 1.00 53.07 179 ASP B N 1
ATOM 2496 C CA . ASP B 1 159 ? -3.458 3.111 45.511 1.00 54.29 179 ASP B CA 1
ATOM 2497 C C . ASP B 1 159 ? -3.743 2.648 46.947 1.00 55.51 179 ASP B C 1
ATOM 2498 O O . ASP B 1 159 ? -4.412 3.350 47.696 1.00 55.84 179 ASP B O 1
ATOM 2503 N N . ILE B 1 160 ? -3.240 1.485 47.347 1.00 56.98 180 ILE B N 1
ATOM 2504 C CA . ILE B 1 160 ? -3.490 1.034 48.714 1.00 58.20 180 ILE B CA 1
ATOM 2505 C C . ILE B 1 160 ? -2.467 1.650 49.636 1.00 58.83 180 ILE B C 1
ATOM 2506 O O . ILE B 1 160 ? -2.733 1.902 50.813 1.00 58.90 180 ILE B O 1
ATOM 2511 N N . ALA B 1 161 ? -1.293 1.920 49.094 1.00 59.77 181 ALA B N 1
ATOM 2512 C CA . ALA B 1 161 ? -0.250 2.477 49.918 1.00 60.77 181 ALA B CA 1
ATOM 2513 C C . ALA B 1 161 ? -0.560 3.933 50.201 1.00 61.71 181 ALA B C 1
ATOM 2514 O O . ALA B 1 161 ? -0.337 4.413 51.308 1.00 61.69 181 ALA B O 1
ATOM 2516 N N . VAL B 1 162 ? -1.092 4.635 49.209 1.00 62.98 182 VAL B N 1
ATOM 2517 C CA . VAL B 1 162 ? -1.391 6.043 49.412 1.00 64.66 182 VAL B CA 1
ATOM 2518 C C . VAL B 1 162 ? -2.441 6.148 50.517 1.00 66.06 182 VAL B C 1
ATOM 2519 O O . VAL B 1 162 ? -2.432 7.078 51.318 1.00 66.09 182 VAL B O 1
ATOM 2523 N N . SER B 1 163 ? -3.325 5.160 50.571 1.00 67.60 183 SER B N 1
ATOM 2524 C CA . SER B 1 163 ? -4.376 5.127 51.576 1.00 69.19 183 SER B CA 1
ATOM 2525 C C . SER B 1 163 ? -3.834 4.873 52.981 1.00 70.05 183 SER B C 1
ATOM 2526 O O . SER B 1 163 ? -3.959 5.720 53.864 1.00 70.24 183 SER B O 1
ATOM 2529 N N . ASP B 1 164 ? -3.241 3.700 53.178 1.00 71.22 184 ASP B N 1
ATOM 2530 C CA . ASP B 1 164 ? -2.683 3.316 54.471 1.00 72.46 184 ASP B CA 1
ATOM 2531 C C . ASP B 1 164 ? -1.827 4.428 55.069 1.00 73.02 184 ASP B C 1
ATOM 2532 O O . ASP B 1 164 ? -1.554 4.448 56.271 1.00 73.22 184 ASP B O 1
ATOM 2537 N N . ASN B 1 165 ? -1.397 5.346 54.214 1.00 73.65 185 ASN B N 1
ATOM 2538 C CA . ASN B 1 165 ? -0.575 6.462 54.640 1.00 74.15 185 ASN B CA 1
ATOM 2539 C C . ASN B 1 165 ? -1.384 7.533 55.369 1.00 74.49 185 ASN B C 1
ATOM 2540 O O . ASN B 1 165 ? -1.165 7.803 56.555 1.00 75.01 185 ASN B O 1
#

Solvent-accessible surface area: 15646 Å² total; per-residue (Å²): 100,159,100,46,96,56,27,101,84,126,72,32,36,128,53,4,98,103,5,1,73,13,1,58,23,0,1,47,2,4,28,12,0,8,22,0,2,16,8,0,2,25,0,9,3,11,2,22,45,0,0,20,44,71,26,29,46,103,109,144,109,23,96,74,40,44,30,66,105,8,56,103,51,0,29,99,19,11,141,100,0,69,143,28,15,57,72,19,71,86,43,105,142,15,134,115,15,46,103,73,30,11,61,58,1,86,128,12,7,48,67,0,25,83,8,0,36,72,10,24,132,10,16,55,73,50,111,29,123,83,11,46,109,26,84,14,56,49,70,0,60,16,0,49,132,31,27,89,42,8,32,127,37,2,61,170,12,19,77,88,2,26,74,60,22,122,113,134,51,22,121,47,2,62,105,2,0,61,8,0,44,32,1,5,70,2,4,36,14,0,4,20,0,2,14,8,0,2,28,0,10,3,12,1,23,53,0,0,20,41,74,26,34,51,106,113,139,110,28,86,71,46,50,29,64,97,8,48,101,47,0,34,103,19,10,145,79,0,69,118,27,18,59,60,3,75,85,44,94,92,18,128,110,14,45,117,79,28,17,58,55,1,73,128,11,10,65,58,0,29,85,6,0,26,75,10,24,110,27,18,58,62,59,109,46,116,84,12,53,110,22,88,11,53,46,74,4,64,22,0,54,146,32,19,71,52,11,30,82,34,0,56,160,14,16,79,64,0,53,82,75,44

B-factor: mean 37.56, std 12.28, range [15.81, 75.97]

Radius of gyration: 22.27 Å; Cα contacts (8 Å, |Δi|>4): 316; chains: 2; bounding box: 30×40×82 Å

GO terms:
  GO:0048870 cell motility (P, IMP)
  GO:0006935 chemotaxis (P, IMP)
  GO:0007165 signal transduction (P, IMP)
  GO:0005886 plasma membrane (C, IMP)
  GO:0009593 detection of chemical stimulus (P, IMP)
  GO:0098561 methyl accepting chemotaxis protein complex (C, IMP)
  GO:1902021 regulation of bacterial-type flagellum-dependent cell motility (P, IMP)
  GO:0071230 cellular response to amino acid stimulus (P, IMP)
  GO:0005515 protein binding (F, IPI)
  GO:0042802 identical protein binding (F, IPI)

Foldseek 3Di:
DPDDPVRVVVVLVVLLVVLVVLVVLLVLLLVLQVQLLVLLVVLVVLLVLLLVQVVCCVVPGHDDDHNVRSLVVSVVSLVSNVVSVVSNVVGDHDPPQDPVLVVQLVVLSCQLSVLSVVLSVCSVVVVSVVNVPDPNVVSSVSNVVSVVVRVVVSVVSNVVSVVSNVD/DLVVLLVVLVVLCVLLVQLVVLLVQLLVLLVVLVVLLVVLLVQVVCVVVVHHDDDHNVRSLVVSVVSLVSSVVSVVSNVPGDDDPPQDPVLVVQLVVLSCQLSVLSVVLSVCVVVVVSVVNVVDPNVVSSVSNVVSVVVNVVVSVVSNVVSVVSD

InterPro domains:
  IPR003122 Chemotaxis methyl-accepting receptor Tar-related, ligand-binding [PF02203] (1-176)
  IPR003122 Chemotaxis methyl-accepting receptor Tar-related, ligand-binding [SM00319] (44-182)
  IPR003660 HAMP domain [PF00672] (217-263)
  IPR003660 HAMP domain [PS50885] (216-268)
  IPR003660 HAMP domain [SM00304] (216-268)
  IPR004089 Methyl-accepting chemotaxis protein (MCP) signalling domain [PF00015] (327-484)
  IPR004089 Methyl-accepting chemotaxis protein (MCP) signalling domain [PS50111] (273-502)
  IPR004089 Methyl-accepting chemotaxis protein (MCP) signalling domain [SM00283] (269-516)
  IPR004090 Chemotaxis methyl-accepting receptor [PR00260] (5-30)
  IPR004090 Chemotaxis methyl-accepting receptor [PR00260] (60-75)
  IPR004090 Chemotaxis methyl-accepting receptor [PR00260] (191-211)
  IPR004090 Chemotaxis methyl-accepting receptor [PR00260] (290-319)
  IPR004090 Chemotaxis methyl-accepting receptor [PR00260] (367-394)
  IPR004090 Chemotaxis methyl-accepting receptor [PR00260] (396-425)
  IPR004090 Chemotaxis methyl-accepting receptor [PR00260] (444-473)
  IPR004091 Chemotaxis methyl-accepting receptor, methyl-accepting site [PS00538] (294-316)
  IPR035440 Methyl-accepting chemotaxis protein, four helix bundle domain superfamily [SSF47170] (25-181)